Protein AF-A0A4Q4XPP8-F1 (afdb_monomer_lite)

Structure (mmCIF, N/CA/C/O backbone):
data_AF-A0A4Q4XPP8-F1
#
_entry.id   AF-A0A4Q4XPP8-F1
#
loop_
_atom_site.group_PDB
_atom_site.id
_atom_site.type_symbol
_atom_site.label_atom_id
_atom_site.label_alt_id
_atom_site.label_comp_id
_atom_site.label_asym_id
_atom_site.label_entity_id
_atom_site.label_seq_id
_atom_site.pdbx_PDB_ins_code
_atom_site.Cartn_x
_atom_site.Cartn_y
_atom_site.Cartn_z
_atom_site.occupancy
_atom_site.B_iso_or_equiv
_atom_site.auth_seq_id
_atom_site.auth_comp_id
_atom_site.auth_asym_id
_atom_site.auth_atom_id
_atom_site.pdbx_PDB_model_num
ATOM 1 N N . MET A 1 1 ? -4.746 0.901 24.777 1.00 39.06 1 MET A N 1
ATOM 2 C CA . MET A 1 1 ? -5.436 0.380 23.576 1.00 39.06 1 MET A CA 1
ATOM 3 C C . MET A 1 1 ? -6.868 0.008 23.951 1.00 39.06 1 MET A C 1
ATOM 5 O O . MET A 1 1 ? -7.041 -0.725 24.916 1.00 39.06 1 MET A O 1
ATOM 9 N N . ARG A 1 2 ? -7.884 0.530 23.245 1.00 42.78 2 ARG A N 1
ATOM 10 C CA . ARG A 1 2 ? -9.306 0.139 23.393 1.00 42.78 2 ARG A CA 1
ATOM 11 C C . ARG A 1 2 ? -9.758 -0.756 22.221 1.00 42.78 2 ARG A C 1
ATOM 13 O O . ARG A 1 2 ? -10.829 -0.549 21.678 1.00 42.78 2 ARG A O 1
ATOM 20 N N . GLN A 1 3 ? -8.934 -1.704 21.787 1.00 46.78 3 GLN A N 1
ATOM 21 C CA . GLN A 1 3 ? -9.253 -2.640 20.692 1.00 46.78 3 GLN A CA 1
ATOM 22 C C . GLN A 1 3 ? -9.367 -4.066 21.237 1.00 46.78 3 GLN A C 1
ATOM 24 O O . GLN A 1 3 ? -8.895 -4.317 22.352 1.00 46.78 3 GLN A O 1
ATOM 29 N N . VAL A 1 4 ? -10.004 -4.961 20.478 1.00 61.12 4 VAL A N 1
ATOM 30 C CA . VAL A 1 4 ? -10.015 -6.407 20.755 1.00 61.12 4 VAL A CA 1
ATOM 31 C C . VAL A 1 4 ? -9.248 -7.154 19.690 1.00 61.12 4 VAL A C 1
ATOM 33 O O . VAL A 1 4 ? -9.415 -6.911 18.497 1.00 61.12 4 VAL A O 1
ATOM 36 N N . THR A 1 5 ? -8.399 -8.067 20.145 1.00 69.75 5 THR A N 1
ATOM 37 C CA . THR A 1 5 ? -7.708 -9.007 19.275 1.00 69.75 5 THR A CA 1
ATOM 38 C C . THR A 1 5 ? -8.671 -10.130 18.919 1.00 69.75 5 THR A C 1
ATOM 40 O O . THR A 1 5 ? -9.167 -10.813 19.812 1.00 69.75 5 THR A O 1
ATOM 43 N N . CYS A 1 6 ? -8.946 -10.312 17.629 1.00 59.53 6 CYS A N 1
ATOM 44 C CA . CYS A 1 6 ? -9.810 -11.385 17.139 1.00 59.53 6 CYS A CA 1
ATOM 45 C C . CYS A 1 6 ? -8.960 -12.419 16.394 1.00 59.53 6 CYS A C 1
ATOM 47 O O . CYS A 1 6 ? -8.430 -12.125 15.320 1.00 59.53 6 CYS A O 1
ATOM 49 N N . GLN A 1 7 ? -8.853 -13.633 16.941 1.00 60.84 7 GLN A N 1
ATOM 50 C CA . GLN A 1 7 ? -8.343 -14.782 16.190 1.00 60.84 7 GLN A CA 1
ATOM 51 C C . GLN A 1 7 ? -9.466 -15.343 15.311 1.00 60.84 7 GLN A C 1
ATOM 53 O O . GLN A 1 7 ? -10.483 -15.820 15.813 1.00 60.84 7 GLN A O 1
ATOM 58 N N . LEU A 1 8 ? -9.285 -15.298 13.990 1.00 64.56 8 LEU A N 1
ATOM 59 C CA . LEU A 1 8 ? -10.309 -15.674 13.005 1.00 64.56 8 LEU A CA 1
ATOM 60 C C . LEU A 1 8 ? -10.366 -17.187 12.704 1.00 64.56 8 LEU A C 1
ATOM 62 O O . LEU A 1 8 ? -10.899 -17.588 11.673 1.00 64.56 8 LEU A O 1
ATOM 66 N N . LEU A 1 9 ? -9.846 -18.034 13.600 1.00 58.81 9 LEU A N 1
ATOM 67 C CA . LEU A 1 9 ? -9.895 -19.501 13.482 1.00 58.81 9 LEU A CA 1
ATOM 68 C C . LEU A 1 9 ? -11.327 -20.050 13.624 1.00 58.81 9 LEU A C 1
ATOM 70 O O . LEU A 1 9 ? -11.703 -20.995 12.937 1.00 58.81 9 LEU A O 1
ATOM 74 N N . ALA A 1 10 ? -12.143 -19.431 14.482 1.00 71.00 10 ALA A N 1
ATOM 75 C CA . ALA A 1 10 ? -13.558 -19.746 14.663 1.00 71.00 10 ALA A CA 1
ATOM 76 C C . ALA A 1 10 ? -14.396 -18.524 14.267 1.00 71.00 10 ALA A C 1
ATOM 78 O O . ALA A 1 10 ? -14.737 -17.689 15.097 1.00 71.00 10 ALA A O 1
ATOM 79 N N . ILE A 1 11 ? -14.690 -18.388 12.973 1.00 78.25 11 ILE A N 1
ATOM 80 C CA . ILE A 1 11 ? -15.186 -17.135 12.372 1.00 78.25 11 ILE A CA 1
ATOM 81 C C . ILE A 1 11 ? -16.516 -16.662 12.978 1.00 78.25 11 ILE A C 1
ATOM 83 O O . ILE A 1 11 ? -16.690 -15.472 13.234 1.00 78.25 11 ILE A O 1
ATOM 87 N N . THR A 1 12 ? -17.449 -17.579 13.243 1.00 76.19 12 THR A N 1
ATOM 88 C CA . THR A 1 12 ? -18.730 -17.249 13.888 1.00 76.19 12 THR A CA 1
ATOM 89 C C . THR A 1 12 ? -18.524 -16.757 15.318 1.00 76.19 12 THR A C 1
ATOM 91 O O . THR A 1 12 ? -19.108 -15.751 15.707 1.00 76.19 12 THR A O 1
ATOM 94 N N . TYR A 1 13 ? -17.625 -17.400 16.067 1.00 86.69 13 TYR A N 1
ATOM 95 C CA . TYR A 1 13 ? -17.221 -16.939 17.392 1.00 86.69 13 TYR A CA 1
ATOM 96 C C . TYR A 1 13 ? -16.529 -15.573 17.329 1.00 86.69 13 TYR A C 1
ATOM 98 O O . TYR A 1 13 ? -16.827 -14.707 18.140 1.00 86.69 13 TYR A O 1
ATOM 106 N N . ALA A 1 14 ? -15.662 -15.335 16.342 1.00 89.12 14 ALA A N 1
ATOM 107 C CA . ALA A 1 14 ? -14.979 -14.056 16.179 1.00 89.12 14 ALA A CA 1
ATOM 108 C C . ALA A 1 14 ? -15.947 -12.899 15.881 1.00 89.12 14 ALA A C 1
ATOM 110 O O . ALA A 1 14 ? -15.754 -11.798 16.390 1.00 89.12 14 ALA A O 1
ATOM 111 N N . ALA A 1 15 ? -17.002 -13.142 15.097 1.00 93.25 15 ALA A N 1
ATOM 112 C CA . ALA A 1 15 ? -18.055 -12.155 14.861 1.00 93.25 15 ALA A CA 1
ATOM 113 C C . ALA A 1 15 ? -18.836 -11.838 16.151 1.00 93.25 15 ALA A C 1
ATOM 115 O O . ALA A 1 15 ? -19.024 -10.667 16.479 1.00 93.25 15 ALA A O 1
ATOM 116 N N . SER A 1 16 ? -19.230 -12.862 16.916 1.00 93.44 16 SER A N 1
ATOM 117 C CA . SER A 1 16 ? -19.910 -12.675 18.207 1.00 93.44 16 SER A CA 1
ATOM 118 C C . SER A 1 16 ? -19.019 -12.001 19.255 1.00 93.44 16 SER A C 1
ATOM 120 O O . SER A 1 16 ? -19.485 -11.137 19.992 1.00 93.44 16 SER A O 1
ATOM 122 N N . GLU A 1 17 ? -17.732 -12.344 19.312 1.00 94.25 17 GLU A N 1
ATOM 123 C CA . GLU A 1 17 ? -16.789 -11.720 20.242 1.00 94.25 17 GLU A CA 1
ATOM 124 C C . GLU A 1 17 ? -16.510 -10.265 19.866 1.00 94.25 17 GLU A C 1
ATOM 126 O O . GLU A 1 17 ? -16.390 -9.427 20.756 1.00 94.25 17 GLU A O 1
ATOM 131 N N . LEU A 1 18 ? -16.469 -9.929 18.571 1.00 93.62 18 LEU A N 1
ATOM 132 C CA . LEU A 1 18 ? -16.394 -8.538 18.130 1.00 93.62 18 LEU A CA 1
ATOM 133 C C . LEU 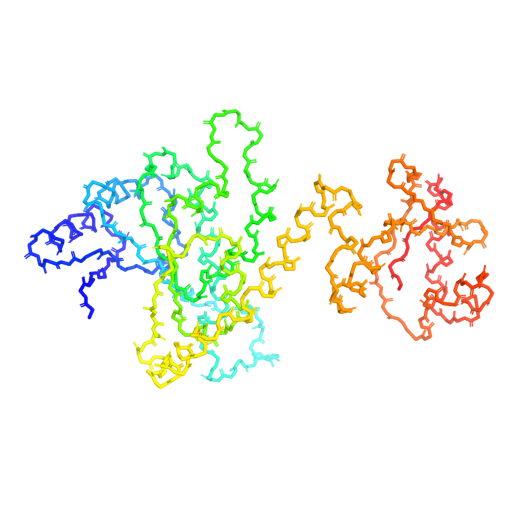A 1 18 ? -17.613 -7.739 18.603 1.00 93.62 18 LEU A C 1
ATOM 135 O O . LEU A 1 18 ? -17.452 -6.636 19.116 1.00 93.62 18 LEU A O 1
ATOM 139 N N . GLU A 1 19 ? -18.814 -8.294 18.458 1.00 95.44 19 GLU A N 1
ATOM 140 C CA . GLU A 1 19 ? -20.051 -7.661 18.919 1.00 95.44 19 GLU A CA 1
ATOM 141 C C . GLU A 1 19 ? -20.050 -7.451 20.434 1.00 95.44 19 GLU A C 1
ATOM 143 O O . GLU A 1 19 ? -20.261 -6.333 20.905 1.00 95.44 19 GLU A O 1
ATOM 148 N N . ARG A 1 20 ? -19.715 -8.487 21.206 1.00 94.94 20 ARG A N 1
ATOM 149 C CA . ARG A 1 20 ? -19.590 -8.397 22.666 1.00 94.94 20 ARG A CA 1
ATOM 150 C C . ARG A 1 20 ? -18.544 -7.356 23.075 1.00 94.94 20 ARG A C 1
ATOM 152 O O . ARG A 1 20 ? -18.761 -6.528 23.959 1.00 94.94 20 ARG A O 1
ATOM 159 N N . ALA A 1 21 ? -17.398 -7.357 22.402 1.00 93.19 21 ALA A N 1
ATOM 160 C CA . ALA A 1 21 ? -16.315 -6.419 22.643 1.00 93.19 21 ALA A CA 1
ATOM 161 C C . ALA A 1 21 ? -16.729 -4.959 22.424 1.00 93.19 21 ALA A C 1
ATOM 163 O O . ALA A 1 21 ? -16.373 -4.089 23.225 1.00 93.19 21 ALA A O 1
ATOM 164 N N . THR A 1 22 ? -17.434 -4.667 21.335 1.00 92.62 22 THR A N 1
ATOM 165 C CA . THR A 1 22 ? -17.804 -3.294 20.983 1.00 92.62 22 THR A CA 1
ATOM 166 C C . THR A 1 22 ? -18.983 -2.799 21.808 1.00 92.62 22 THR A C 1
ATOM 168 O O . THR A 1 22 ? -18.935 -1.676 22.311 1.00 92.62 22 THR A O 1
ATOM 171 N N . THR A 1 23 ? -19.998 -3.640 22.007 1.00 93.25 23 THR A N 1
ATOM 172 C CA . THR A 1 23 ? -21.255 -3.256 22.664 1.00 93.25 23 THR A CA 1
ATOM 173 C C . THR A 1 23 ? -21.170 -3.302 24.189 1.00 93.25 23 THR A C 1
ATOM 175 O O . THR A 1 23 ? -21.629 -2.372 24.849 1.00 93.25 23 THR A O 1
ATOM 178 N N . GLU A 1 24 ? -20.529 -4.323 24.764 1.00 95.31 24 GLU A N 1
ATOM 179 C CA . GLU A 1 24 ? -20.469 -4.507 26.221 1.00 95.31 24 GLU A CA 1
ATOM 180 C C . GLU A 1 24 ? -19.173 -3.961 26.826 1.00 95.31 24 GLU A C 1
ATOM 182 O O . GLU A 1 24 ? -19.178 -3.395 27.919 1.00 95.31 24 GLU A O 1
ATOM 187 N N . LEU A 1 25 ? -18.040 -4.121 26.131 1.00 92.44 25 LEU A N 1
ATOM 188 C CA . LEU A 1 25 ? -16.719 -3.750 26.661 1.00 92.44 25 LEU A CA 1
ATOM 189 C C . LEU A 1 25 ? -16.203 -2.390 26.165 1.00 92.44 25 LEU A C 1
ATOM 191 O O . LEU A 1 25 ? -15.089 -1.991 26.525 1.00 92.44 25 LEU A O 1
ATOM 195 N N . GLY A 1 26 ? -16.976 -1.680 25.336 1.00 88.50 26 GLY A N 1
ATOM 196 C CA . GLY A 1 26 ? -16.642 -0.340 24.840 1.00 88.50 26 GLY A CA 1
ATOM 197 C C . GLY A 1 26 ? -15.384 -0.294 23.965 1.00 88.50 26 GLY A C 1
ATOM 198 O O . GLY A 1 26 ? -14.621 0.681 23.993 1.00 88.50 26 GLY A O 1
ATOM 199 N N . ARG A 1 27 ? -15.113 -1.380 23.238 1.00 89.56 27 ARG A N 1
ATOM 200 C CA . ARG A 1 27 ? -13.963 -1.512 22.336 1.00 89.56 27 ARG A CA 1
ATOM 201 C C . ARG A 1 27 ? -14.302 -0.876 20.991 1.00 89.56 27 ARG A C 1
ATOM 203 O O . ARG A 1 27 ? -15.451 -0.859 20.579 1.00 89.56 27 ARG A O 1
ATOM 210 N N . VAL A 1 28 ? -13.301 -0.332 20.305 1.00 88.62 28 VAL A N 1
ATOM 211 C CA . VAL A 1 28 ? -13.513 0.541 19.133 1.00 88.62 28 VAL A CA 1
ATOM 212 C C . VAL A 1 28 ? -13.231 -0.142 17.793 1.00 88.62 28 VAL A C 1
ATOM 214 O O . VAL A 1 28 ? -13.094 0.537 16.782 1.00 88.62 28 VAL A O 1
ATOM 217 N N . GLY A 1 29 ? -13.077 -1.466 17.789 1.00 91.00 29 GLY A N 1
ATOM 218 C CA . GLY A 1 29 ? -12.784 -2.262 16.599 1.00 91.00 29 GLY A CA 1
ATOM 219 C C . GLY A 1 29 ? -11.906 -3.474 16.886 1.00 91.00 29 GLY A C 1
ATOM 220 O O . GLY A 1 29 ? -11.584 -3.768 18.046 1.00 91.00 29 GLY A O 1
ATOM 221 N N . ALA A 1 30 ? -11.518 -4.151 15.809 1.00 92.19 30 ALA A N 1
ATOM 222 C CA . ALA A 1 30 ? -10.714 -5.365 15.847 1.00 92.19 30 ALA A CA 1
ATOM 223 C C . ALA A 1 30 ? -9.261 -5.097 15.437 1.00 92.19 30 ALA A C 1
ATOM 225 O O . ALA A 1 30 ? -8.996 -4.258 14.575 1.00 92.19 30 ALA A O 1
ATOM 226 N N . LEU A 1 31 ? -8.332 -5.854 16.012 1.00 91.56 31 LEU A N 1
ATOM 227 C CA . LEU A 1 31 ? -6.986 -6.056 15.483 1.00 91.56 31 LEU A CA 1
ATOM 228 C C . LEU A 1 31 ? -6.809 -7.548 15.208 1.00 91.56 31 LEU A C 1
ATOM 230 O O . LEU A 1 31 ? -7.178 -8.381 16.039 1.00 91.56 31 LEU A O 1
ATOM 234 N N . THR A 1 32 ? -6.289 -7.886 14.037 1.00 90.94 32 THR A N 1
ATOM 235 C CA . THR A 1 32 ? -6.087 -9.272 13.618 1.00 90.94 32 THR A CA 1
ATOM 236 C C . THR A 1 32 ? -4.755 -9.426 12.899 1.00 90.94 32 THR A C 1
ATOM 238 O O . THR A 1 32 ? -4.242 -8.474 12.304 1.00 90.94 32 THR A O 1
ATOM 241 N N . ASP A 1 33 ? -4.207 -10.629 12.982 1.00 89.56 33 ASP A N 1
ATOM 242 C CA . ASP A 1 33 ? -3.046 -11.061 12.216 1.00 89.56 33 ASP A CA 1
ATOM 243 C C . ASP A 1 33 ? -3.342 -11.061 10.714 1.00 89.56 33 ASP A C 1
ATOM 245 O O . ASP A 1 33 ? -4.499 -11.135 10.305 1.00 89.56 33 ASP A O 1
ATOM 249 N N . ASN A 1 34 ? -2.316 -10.974 9.869 1.00 89.38 34 ASN A N 1
ATOM 250 C CA . ASN A 1 34 ? -2.508 -10.860 8.423 1.00 89.38 34 ASN A CA 1
ATOM 251 C C . ASN A 1 34 ? -3.127 -12.117 7.798 1.00 89.38 34 ASN A C 1
ATOM 253 O O . ASN A 1 34 ? -3.886 -12.032 6.839 1.00 89.38 34 ASN A O 1
ATOM 257 N N . HIS A 1 35 ? -2.794 -13.280 8.332 1.00 87.94 35 HIS A N 1
ATOM 258 C CA . HIS A 1 35 ? -3.306 -14.571 7.903 1.00 87.94 35 HIS A CA 1
ATOM 259 C C . HIS A 1 35 ? -3.277 -15.527 9.097 1.00 87.94 35 HIS A C 1
ATOM 261 O O . HIS A 1 35 ? -2.620 -15.263 10.104 1.00 87.94 35 HIS A O 1
ATOM 267 N N . LEU A 1 36 ? -3.968 -16.656 8.968 1.00 85.81 36 LEU A N 1
ATOM 268 C CA . LEU A 1 36 ? -3.839 -17.768 9.911 1.00 85.81 36 LEU A CA 1
ATOM 269 C C . LEU A 1 36 ? -2.453 -18.427 9.790 1.00 85.81 36 LEU A C 1
ATOM 271 O O . LEU A 1 36 ? -1.781 -18.260 8.773 1.00 85.81 36 LEU A O 1
ATOM 275 N N . ASP A 1 37 ? -2.048 -19.233 10.773 1.00 80.75 37 ASP A N 1
ATOM 276 C CA . ASP A 1 37 ? -0.733 -19.908 10.786 1.00 80.75 37 ASP A CA 1
ATOM 277 C C . ASP A 1 37 ? -0.492 -20.778 9.538 1.00 80.75 37 ASP A C 1
ATOM 279 O O . ASP A 1 37 ? 0.621 -20.879 9.031 1.00 80.75 37 ASP A O 1
ATOM 283 N N . ASN A 1 38 ? -1.566 -21.327 8.964 1.00 80.44 38 ASN A N 1
ATOM 284 C CA . ASN A 1 38 ? -1.529 -22.099 7.720 1.00 80.44 38 ASN A CA 1
ATOM 285 C C . ASN A 1 38 ? -1.448 -21.239 6.434 1.00 80.44 38 ASN A C 1
ATOM 287 O O . ASN A 1 38 ? -1.628 -21.768 5.338 1.00 80.44 38 ASN A O 1
ATOM 291 N N . GLY A 1 39 ? -1.253 -19.922 6.554 1.00 80.56 39 GLY A N 1
ATOM 292 C CA . GLY A 1 39 ? -1.173 -18.970 5.440 1.00 80.56 39 GLY A CA 1
ATOM 293 C C . GLY A 1 39 ? -2.521 -18.568 4.830 1.00 80.56 39 GLY A C 1
ATOM 294 O O . GLY A 1 39 ? -2.555 -17.897 3.799 1.00 80.56 39 GLY A O 1
ATOM 295 N N . THR A 1 40 ? -3.647 -18.967 5.430 1.00 87.00 40 THR A N 1
ATOM 296 C CA . THR A 1 40 ? -4.979 -18.622 4.910 1.00 87.00 40 THR A CA 1
ATOM 297 C C . THR A 1 40 ? -5.319 -17.159 5.194 1.00 87.00 40 THR A C 1
ATOM 299 O O . THR A 1 40 ? -5.383 -16.736 6.349 1.00 87.00 40 THR A O 1
ATOM 302 N N . PHE A 1 41 ? -5.591 -16.411 4.124 1.00 92.00 41 PHE A N 1
ATOM 303 C CA . PHE A 1 41 ? -6.094 -15.037 4.149 1.00 92.00 41 PHE A CA 1
ATOM 304 C C . PHE A 1 41 ? -7.624 -14.986 4.306 1.00 92.00 41 PHE A C 1
ATOM 306 O O . PHE A 1 41 ? -8.332 -15.976 4.117 1.00 92.00 41 PHE A O 1
ATOM 313 N N . TYR A 1 42 ? -8.160 -13.804 4.610 1.00 94.50 42 TYR A N 1
ATOM 314 C CA . TYR A 1 42 ? -9.569 -13.616 4.977 1.00 94.50 42 TYR A CA 1
ATOM 315 C C . TYR A 1 42 ? -10.474 -13.238 3.790 1.00 94.50 42 TYR A C 1
ATOM 317 O O . TYR A 1 42 ? -11.525 -12.614 3.963 1.00 94.50 42 TYR A O 1
ATOM 325 N N . ASP A 1 43 ? -10.080 -13.604 2.567 1.00 95.19 43 ASP A N 1
ATOM 326 C CA . ASP A 1 43 ? -10.824 -13.336 1.327 1.00 95.19 43 ASP A CA 1
ATOM 327 C C . ASP A 1 43 ? -11.878 -14.402 0.981 1.00 95.19 43 ASP A C 1
ATOM 329 O O . ASP A 1 43 ? -12.808 -14.128 0.214 1.00 95.19 43 ASP A O 1
ATOM 333 N N . GLY A 1 44 ? -11.799 -15.589 1.590 1.00 93.31 44 GLY A N 1
ATOM 334 C CA . GLY A 1 44 ? -12.740 -16.692 1.366 1.00 93.31 44 GLY A CA 1
ATOM 335 C C . GLY A 1 44 ? -14.178 -16.401 1.825 1.00 93.31 44 GLY A C 1
ATOM 336 O O . GLY A 1 44 ? -14.412 -15.611 2.742 1.00 93.31 44 GLY A O 1
ATOM 337 N N . SER A 1 45 ? -15.161 -17.072 1.215 1.00 93.69 45 SER A N 1
ATOM 338 C CA . SER A 1 45 ? -16.596 -16.866 1.495 1.00 93.69 45 SER A CA 1
ATOM 339 C C . SER A 1 45 ? -16.980 -17.108 2.961 1.00 93.69 45 SER A C 1
ATOM 341 O O . SER A 1 45 ? -17.859 -16.429 3.485 1.00 93.69 45 SER A O 1
ATOM 343 N N . ALA A 1 46 ? -16.279 -18.005 3.662 1.00 91.81 46 ALA A N 1
ATOM 344 C CA . ALA A 1 46 ? -16.496 -18.254 5.088 1.00 91.81 46 ALA A CA 1
ATOM 345 C C . ALA A 1 46 ? -16.308 -16.989 5.951 1.00 91.81 46 ALA A C 1
ATOM 347 O O . ALA A 1 46 ? -17.019 -16.805 6.936 1.00 91.81 46 ALA A O 1
ATOM 348 N N . TYR A 1 47 ? -15.412 -16.077 5.553 1.00 94.88 47 TYR A N 1
ATOM 349 C CA . TYR A 1 47 ? -15.121 -14.840 6.285 1.00 94.88 47 TYR A CA 1
ATOM 350 C C . TYR A 1 47 ? -16.164 -13.736 6.066 1.00 94.88 47 TYR A C 1
ATOM 352 O O . TYR A 1 47 ? -16.139 -12.728 6.772 1.00 94.88 47 TYR A O 1
ATOM 360 N N . ARG A 1 48 ? -17.120 -13.912 5.138 1.00 95.69 48 ARG A N 1
ATOM 361 C CA . ARG A 1 48 ? -18.187 -12.923 4.889 1.00 95.69 48 ARG A CA 1
ATOM 362 C C . ARG A 1 48 ? -19.019 -12.647 6.139 1.00 95.69 48 ARG A C 1
ATOM 364 O O . ARG A 1 48 ? -19.418 -11.510 6.341 1.00 95.69 48 ARG A O 1
ATOM 371 N N . VAL A 1 49 ? -19.209 -13.643 7.010 1.00 95.62 49 VAL A N 1
ATOM 372 C CA . VAL A 1 49 ? -19.907 -13.475 8.299 1.00 95.62 49 VAL A CA 1
ATOM 373 C C . VAL A 1 49 ? -19.207 -12.437 9.182 1.00 95.62 49 VAL A C 1
ATOM 375 O O . VAL A 1 49 ? -19.863 -11.579 9.767 1.00 95.62 49 VAL A O 1
ATOM 378 N N . PHE A 1 50 ? -17.875 -12.478 9.244 1.00 95.88 50 PHE A N 1
ATOM 379 C CA . PHE A 1 50 ? -17.096 -11.516 10.017 1.00 95.88 50 PHE A CA 1
ATOM 380 C C . PHE A 1 50 ? -17.138 -10.121 9.384 1.00 95.88 50 PHE A C 1
ATOM 382 O O . PHE A 1 50 ? -17.412 -9.147 10.080 1.00 95.88 50 PHE A O 1
ATOM 389 N N . TRP A 1 51 ? -16.949 -10.019 8.064 1.00 97.19 51 TRP A N 1
ATOM 390 C CA . TRP A 1 51 ? -16.993 -8.736 7.350 1.00 97.19 51 TRP A CA 1
ATOM 391 C C . TRP A 1 51 ? -18.373 -8.065 7.374 1.00 97.19 51 TRP A C 1
ATOM 393 O O . TRP A 1 51 ? -18.466 -6.843 7.491 1.00 97.19 51 TRP A O 1
ATOM 403 N N . ALA A 1 52 ? -19.447 -8.853 7.325 1.00 97.50 52 ALA A N 1
ATOM 404 C CA . ALA A 1 52 ? -20.803 -8.354 7.507 1.00 97.50 52 ALA A CA 1
ATOM 405 C C . ALA A 1 52 ? -20.973 -7.742 8.901 1.00 97.50 52 ALA A C 1
ATOM 407 O O . ALA A 1 52 ? -21.452 -6.615 9.021 1.00 97.50 52 ALA A O 1
ATOM 408 N N . LYS A 1 53 ? -20.516 -8.447 9.946 1.00 97.06 53 LYS A N 1
ATOM 409 C CA . LYS A 1 53 ? -20.634 -7.989 11.335 1.00 97.06 53 LYS A CA 1
ATOM 410 C C . LYS A 1 53 ? -19.778 -6.750 11.621 1.00 97.06 53 LYS A C 1
ATOM 412 O O . LYS A 1 53 ? -20.232 -5.848 12.317 1.00 97.06 53 LYS A O 1
ATOM 417 N N . THR A 1 54 ? -18.565 -6.652 11.073 1.00 96.44 54 THR A N 1
ATOM 418 C CA . THR A 1 54 ? -17.724 -5.452 11.252 1.00 96.44 54 THR A CA 1
ATOM 419 C C . THR A 1 54 ? -18.360 -4.218 10.611 1.00 96.44 54 THR A C 1
ATOM 421 O O . THR A 1 54 ? -18.325 -3.141 11.206 1.00 96.44 54 THR A O 1
ATOM 424 N N . GLN A 1 55 ? -18.975 -4.376 9.431 1.00 97.56 55 GLN A N 1
ATOM 425 C CA . GLN A 1 55 ? -19.717 -3.305 8.769 1.00 97.56 55 GLN A CA 1
ATOM 426 C C . GLN A 1 55 ? -21.004 -2.945 9.524 1.00 97.56 55 GLN A C 1
ATOM 428 O O . GLN A 1 55 ? -21.287 -1.763 9.684 1.00 97.56 55 GLN A O 1
ATOM 433 N N . GLU A 1 56 ? -21.765 -3.935 10.001 1.00 97.69 56 GLU A N 1
ATOM 434 C CA . GLU A 1 56 ? -22.976 -3.738 10.814 1.00 97.69 56 GLU A CA 1
ATOM 435 C C . GLU A 1 56 ? -22.689 -2.900 12.067 1.00 97.69 56 GLU A C 1
ATOM 437 O O . GLU A 1 56 ? -23.424 -1.965 12.374 1.00 97.69 56 GLU A O 1
ATOM 442 N N . LEU A 1 57 ? -21.583 -3.200 12.754 1.00 95.62 57 LEU A N 1
ATOM 443 C CA . LEU A 1 57 ? -21.132 -2.477 13.946 1.00 95.62 57 LEU A CA 1
ATOM 444 C C . LEU A 1 57 ? -20.433 -1.143 13.620 1.00 95.62 57 LEU A C 1
ATOM 446 O O . LEU A 1 57 ? -20.090 -0.396 14.534 1.00 95.62 57 LEU A O 1
ATOM 450 N N . ASP A 1 58 ? -20.193 -0.852 12.338 1.00 96.50 58 ASP A N 1
ATOM 451 C CA . ASP A 1 58 ? -19.475 0.324 11.832 1.00 96.50 58 ASP A CA 1
ATOM 452 C C . ASP A 1 58 ? -18.056 0.513 12.420 1.00 96.50 58 ASP A C 1
ATOM 454 O O . ASP A 1 58 ? -17.537 1.631 12.550 1.00 96.50 58 ASP A O 1
ATOM 458 N N . VAL A 1 59 ? -17.380 -0.593 12.750 1.00 94.38 59 VAL A N 1
ATOM 459 C CA . VAL A 1 59 ? -16.052 -0.582 13.384 1.00 94.38 59 VAL A CA 1
ATOM 460 C C . VAL A 1 59 ? -14.924 -0.987 12.426 1.00 94.38 59 VAL A C 1
ATOM 462 O O . VAL A 1 59 ? -15.115 -1.836 11.553 1.00 94.38 59 VAL A O 1
ATOM 465 N N . PRO A 1 60 ? -13.715 -0.412 12.576 1.00 96.31 60 PRO A N 1
ATOM 466 C CA . PRO A 1 60 ? -12.561 -0.787 11.772 1.00 96.31 60 PRO A CA 1
ATOM 467 C C . PRO A 1 60 ? -11.948 -2.132 12.172 1.00 96.31 60 PRO A C 1
ATOM 469 O O . PRO A 1 60 ? -11.935 -2.511 13.347 1.00 96.31 60 PRO A O 1
ATOM 472 N N . VAL A 1 61 ? -11.334 -2.789 11.187 1.00 96.06 61 VAL A N 1
ATOM 473 C CA . VAL A 1 61 ? -10.443 -3.939 11.380 1.00 96.06 61 VAL A CA 1
ATOM 474 C C . VAL A 1 61 ? -9.016 -3.535 11.022 1.00 96.06 61 VAL A C 1
ATOM 476 O O . VAL A 1 61 ? -8.734 -3.169 9.882 1.00 96.06 61 VAL A O 1
ATOM 479 N N . TYR A 1 62 ? -8.112 -3.592 11.995 1.00 95.12 62 TYR A N 1
ATOM 480 C CA . TYR A 1 62 ? -6.681 -3.399 11.795 1.00 95.12 62 TYR A CA 1
ATOM 481 C C . TYR A 1 62 ? -6.042 -4.733 11.411 1.00 95.12 62 TYR A C 1
ATOM 483 O O . TYR A 1 62 ? -6.012 -5.648 12.232 1.00 95.12 62 TYR A O 1
ATOM 491 N N . ILE A 1 63 ? -5.516 -4.831 10.190 1.00 93.94 63 ILE A N 1
ATOM 492 C CA . ILE A 1 63 ? -4.776 -6.012 9.727 1.00 93.94 63 ILE A CA 1
ATOM 493 C C . ILE A 1 63 ? -3.290 -5.756 9.979 1.00 93.94 63 ILE A C 1
ATOM 495 O O . ILE A 1 63 ? -2.700 -4.847 9.394 1.00 93.94 63 ILE A O 1
ATOM 499 N N . HIS A 1 64 ? -2.708 -6.512 10.906 1.00 90.44 64 HIS A N 1
ATOM 500 C CA . HIS A 1 64 ? -1.317 -6.378 11.321 1.00 90.44 64 HIS A CA 1
ATOM 501 C C . HIS A 1 64 ? -0.438 -7.425 10.614 1.00 90.44 64 HIS A C 1
ATOM 503 O O . HIS A 1 64 ? -0.875 -8.564 10.480 1.00 90.44 64 HIS A O 1
ATOM 509 N N . PRO A 1 65 ? 0.795 -7.097 10.178 1.00 87.44 65 PRO A N 1
ATOM 510 C CA . PRO A 1 65 ? 1.707 -8.082 9.598 1.00 87.44 65 PRO A CA 1
ATOM 511 C C . PRO A 1 65 ? 2.011 -9.239 10.560 1.00 87.44 65 PRO A C 1
ATOM 513 O O . PRO A 1 65 ? 2.311 -9.010 11.734 1.00 87.44 65 PRO A O 1
ATOM 516 N N . THR A 1 66 ? 2.016 -10.468 10.046 1.00 79.94 66 THR A N 1
ATOM 517 C CA . THR A 1 66 ? 2.218 -11.690 10.844 1.00 79.94 66 THR A CA 1
ATOM 518 C C . THR A 1 66 ? 3.156 -12.616 10.103 1.00 79.94 66 THR A C 1
ATOM 520 O O . THR A 1 66 ? 2.969 -12.842 8.913 1.00 79.94 66 THR A O 1
ATOM 523 N N . ALA A 1 67 ? 4.208 -13.088 10.775 1.00 70.19 67 ALA A N 1
ATOM 524 C CA . ALA A 1 67 ? 5.194 -13.944 10.132 1.00 70.19 67 ALA A CA 1
ATOM 525 C C . ALA A 1 67 ? 4.584 -15.318 9.824 1.00 70.19 67 ALA A C 1
ATOM 527 O O . ALA A 1 67 ? 3.943 -15.883 10.711 1.00 70.19 67 ALA A O 1
ATOM 528 N N . PRO A 1 68 ? 4.794 -15.874 8.620 1.00 62.19 68 PRO A N 1
ATOM 529 C CA . PRO A 1 68 ? 4.417 -17.250 8.343 1.00 62.19 68 PRO A CA 1
ATOM 530 C C . PRO A 1 68 ? 5.221 -18.201 9.232 1.00 62.19 68 PRO A C 1
ATOM 532 O O . PRO A 1 68 ? 6.427 -18.025 9.433 1.00 62.19 68 PRO A O 1
ATOM 535 N N . GLU A 1 69 ? 4.554 -19.219 9.770 1.00 61.72 69 GLU A N 1
ATOM 536 C CA . GLU A 1 69 ? 5.216 -20.238 10.574 1.00 61.72 69 GLU A CA 1
ATOM 537 C C . GLU A 1 69 ? 6.164 -21.065 9.685 1.00 61.72 69 GLU A C 1
ATOM 539 O O . GLU A 1 69 ? 5.801 -21.529 8.606 1.00 61.72 69 GLU A O 1
ATOM 544 N N . GLY A 1 70 ? 7.420 -21.217 10.113 1.00 56.44 70 GLY A N 1
ATOM 545 C CA . GLY A 1 70 ? 8.393 -22.093 9.450 1.00 56.44 70 GLY A CA 1
ATOM 546 C C . GLY A 1 70 ? 9.025 -21.578 8.149 1.00 56.44 70 GLY A C 1
ATOM 547 O O . GLY A 1 70 ? 9.888 -22.268 7.609 1.00 56.44 70 GLY A O 1
ATOM 548 N N . GLN A 1 71 ? 8.682 -20.382 7.654 1.00 52.72 71 GLN A N 1
ATOM 549 C CA . GLN A 1 71 ? 9.347 -19.784 6.486 1.00 52.72 71 GLN A CA 1
ATOM 550 C C . GLN A 1 71 ? 10.256 -18.617 6.885 1.00 52.72 71 GLN A C 1
ATOM 552 O O . GLN A 1 71 ? 9.855 -17.687 7.585 1.00 52.72 71 GLN A O 1
ATOM 557 N N . THR A 1 72 ? 11.506 -18.636 6.413 1.00 55.41 72 THR A N 1
ATOM 558 C CA . THR A 1 72 ? 12.337 -17.429 6.419 1.00 55.41 72 THR A CA 1
ATOM 559 C C . THR A 1 72 ? 11.825 -16.514 5.305 1.00 55.41 72 THR A C 1
ATOM 561 O O . THR A 1 72 ? 11.578 -16.975 4.196 1.00 55.41 72 THR A O 1
ATOM 564 N N . VAL A 1 73 ? 11.686 -15.210 5.574 1.00 52.34 73 VAL A N 1
ATOM 565 C CA . VAL A 1 73 ? 11.222 -14.183 4.604 1.00 52.34 73 VAL A CA 1
ATOM 566 C C . VAL A 1 73 ? 11.935 -14.257 3.250 1.00 52.34 73 VAL A C 1
ATOM 568 O O . VAL A 1 73 ? 11.405 -13.818 2.237 1.00 52.34 73 VAL A O 1
ATOM 571 N N . PHE A 1 74 ? 13.154 -14.789 3.235 1.00 55.00 74 PHE A N 1
ATOM 572 C CA . PHE A 1 74 ? 13.974 -14.853 2.042 1.00 55.00 74 PHE A CA 1
ATOM 573 C C . PHE A 1 74 ? 13.979 -16.227 1.364 1.00 55.00 74 PHE A C 1
ATOM 575 O O . PHE A 1 74 ? 14.483 -16.323 0.252 1.00 55.00 74 PHE A O 1
ATOM 582 N N . GLY A 1 75 ? 13.480 -17.291 2.008 1.00 53.16 75 GLY A N 1
ATOM 583 C CA . GLY A 1 75 ? 13.624 -18.664 1.503 1.00 53.16 75 GLY A CA 1
ATOM 584 C C . GLY A 1 75 ? 15.081 -19.062 1.216 1.00 53.16 75 GLY A C 1
ATOM 585 O O . GLY A 1 75 ? 15.321 -20.029 0.502 1.00 53.16 75 GLY A O 1
ATOM 586 N N . ILE A 1 76 ? 16.047 -18.285 1.724 1.00 55.09 76 ILE A N 1
ATOM 587 C CA . ILE A 1 76 ? 17.473 -18.472 1.478 1.00 55.09 76 ILE A CA 1
ATOM 588 C C . ILE A 1 76 ? 17.958 -19.594 2.386 1.00 55.09 76 ILE A C 1
ATOM 590 O O . ILE A 1 76 ? 17.613 -19.642 3.572 1.00 55.09 76 ILE A O 1
ATOM 594 N N . ASP A 1 77 ? 18.775 -20.465 1.807 1.00 55.31 77 ASP A N 1
ATOM 595 C CA . ASP A 1 77 ? 19.557 -21.449 2.533 1.00 55.31 77 ASP A CA 1
ATOM 596 C C . ASP A 1 77 ? 20.332 -20.768 3.672 1.00 55.31 77 ASP A C 1
ATOM 598 O O . ASP A 1 77 ? 21.152 -19.871 3.446 1.00 55.31 77 ASP A O 1
ATOM 602 N N . GLN A 1 78 ? 20.065 -21.194 4.907 1.00 57.75 78 GLN A N 1
ATOM 603 C CA . GLN A 1 78 ? 20.684 -20.622 6.100 1.00 57.75 78 GLN A CA 1
ATOM 604 C C . GLN A 1 78 ? 22.215 -20.772 6.100 1.00 57.75 78 GLN A C 1
ATOM 606 O O . GLN A 1 78 ? 22.879 -20.023 6.820 1.00 57.75 78 GLN A O 1
ATOM 611 N N . GLU A 1 79 ? 22.778 -21.660 5.268 1.00 60.50 79 GLU A N 1
ATOM 612 C CA . GLU A 1 79 ? 24.225 -21.775 5.046 1.00 60.50 79 GLU A CA 1
ATOM 613 C C . GLU A 1 79 ? 24.827 -20.547 4.343 1.00 60.50 79 GLU A C 1
ATOM 615 O O . GLU A 1 79 ? 25.968 -20.173 4.611 1.00 60.50 79 GLU A O 1
ATOM 620 N N . THR A 1 80 ? 24.061 -19.874 3.477 1.00 59.59 80 THR A N 1
ATOM 621 C CA . THR A 1 80 ? 24.539 -18.717 2.693 1.00 59.59 80 THR A CA 1
ATOM 622 C C . THR A 1 80 ? 24.183 -17.372 3.317 1.00 59.59 80 THR A C 1
ATOM 624 O O . THR A 1 80 ? 24.857 -16.370 3.064 1.00 59.59 80 THR A O 1
ATOM 627 N N . TYR A 1 81 ? 23.145 -17.328 4.155 1.00 58.94 81 TYR A N 1
ATOM 628 C CA . TYR A 1 81 ? 22.717 -16.102 4.815 1.00 58.94 81 TYR A CA 1
ATOM 629 C C . TYR A 1 81 ? 22.052 -16.386 6.161 1.00 58.94 81 TYR A C 1
ATOM 631 O O . TYR A 1 81 ? 20.929 -16.881 6.241 1.00 58.94 81 TYR A O 1
ATOM 639 N N . THR A 1 82 ? 22.720 -15.981 7.241 1.00 60.81 82 THR A N 1
ATOM 640 C CA . THR A 1 82 ? 22.085 -15.865 8.555 1.00 60.81 82 THR A CA 1
ATOM 641 C C . THR A 1 82 ? 21.551 -14.438 8.707 1.00 60.81 82 THR A C 1
ATOM 643 O O . THR A 1 82 ? 22.356 -13.507 8.832 1.00 60.81 82 THR A O 1
ATOM 646 N N . PRO A 1 83 ? 20.224 -14.211 8.698 1.00 57.66 83 PRO A N 1
ATOM 647 C CA . PRO A 1 83 ? 19.685 -12.879 8.923 1.00 57.66 83 PRO A CA 1
ATOM 648 C C . PRO A 1 83 ? 20.146 -12.348 10.290 1.00 57.66 83 PRO A C 1
ATOM 650 O O . PRO A 1 83 ? 20.221 -13.114 11.257 1.00 57.66 83 PRO A O 1
ATOM 653 N N . PRO A 1 84 ? 20.449 -11.041 10.414 1.00 56.41 84 PRO A N 1
ATOM 654 C CA . PRO A 1 84 ? 20.791 -10.452 11.701 1.00 56.41 84 PRO A CA 1
ATOM 655 C C . PRO A 1 84 ? 19.710 -10.790 12.733 1.00 56.41 84 PRO A C 1
ATOM 657 O O . PRO A 1 84 ? 18.526 -10.635 12.445 1.00 56.41 84 PRO A O 1
ATOM 660 N N . ARG A 1 85 ? 20.084 -11.162 13.968 1.00 52.47 85 ARG A N 1
ATOM 661 C CA . ARG A 1 85 ? 19.121 -11.349 15.082 1.00 52.47 85 ARG A CA 1
ATOM 662 C C . ARG A 1 85 ? 18.197 -10.136 15.295 1.00 52.47 85 ARG A C 1
ATOM 664 O O . ARG A 1 85 ? 17.135 -10.260 15.892 1.00 52.47 85 ARG A O 1
ATOM 671 N N . THR A 1 86 ? 18.617 -8.962 14.823 1.00 46.50 86 THR A N 1
ATOM 672 C CA . THR A 1 86 ? 17.905 -7.677 14.867 1.00 46.50 86 THR A CA 1
ATOM 673 C C . THR A 1 86 ? 17.065 -7.381 13.620 1.00 46.50 86 THR A C 1
ATOM 675 O O . THR A 1 86 ? 16.484 -6.295 13.529 1.00 46.50 86 THR A O 1
ATOM 678 N N . TRP A 1 87 ? 16.997 -8.305 12.658 1.00 47.56 87 TRP A N 1
ATOM 679 C CA . TRP A 1 87 ? 16.085 -8.268 11.522 1.00 47.56 87 TRP A CA 1
ATOM 680 C C . TRP A 1 87 ? 14.838 -9.078 11.868 1.00 47.56 87 TRP A C 1
ATOM 682 O O . TRP A 1 87 ? 14.772 -10.275 11.588 1.00 47.56 87 TRP A O 1
ATOM 692 N N . PRO A 1 88 ? 13.849 -8.466 12.536 1.00 53.91 88 PRO A N 1
ATOM 693 C CA . PRO A 1 88 ? 12.668 -9.208 12.888 1.00 53.91 88 PRO A CA 1
ATOM 694 C C . PRO A 1 88 ? 11.929 -9.669 11.620 1.00 53.91 88 PRO A C 1
ATOM 696 O O . PRO A 1 88 ? 11.841 -8.884 10.664 1.00 53.91 88 PRO A O 1
ATOM 699 N N . PRO A 1 89 ? 11.369 -10.894 11.617 1.00 50.69 89 PRO A N 1
ATOM 700 C CA . PRO A 1 89 ? 10.725 -11.505 10.452 1.00 50.69 89 PRO A CA 1
ATOM 701 C C . PRO A 1 89 ? 9.663 -10.619 9.791 1.00 50.69 89 PRO A C 1
ATOM 703 O O . PRO A 1 89 ? 9.442 -10.705 8.593 1.00 50.69 89 PRO A O 1
ATOM 706 N N . TRP A 1 90 ? 9.055 -9.684 10.527 1.00 53.59 90 TRP A N 1
ATOM 707 C CA . TRP A 1 90 ? 8.011 -8.821 9.986 1.00 53.59 90 TRP A CA 1
ATOM 708 C C . TRP A 1 90 ? 8.447 -7.705 9.036 1.00 53.59 90 TRP A C 1
ATOM 710 O O . TRP A 1 90 ? 7.601 -7.097 8.387 1.00 53.59 90 TRP A O 1
ATOM 720 N N . ARG A 1 91 ? 9.750 -7.442 8.876 1.00 51.03 91 ARG A N 1
ATOM 721 C CA . ARG A 1 91 ? 10.232 -6.380 7.970 1.00 51.03 91 ARG A CA 1
ATOM 722 C C . ARG A 1 91 ? 10.026 -6.664 6.470 1.00 51.03 91 ARG A C 1
ATOM 724 O O . ARG A 1 91 ? 10.097 -5.710 5.704 1.00 51.03 91 ARG A O 1
ATOM 731 N N . GLY A 1 92 ? 9.778 -7.912 6.054 1.00 55.12 92 GLY A N 1
ATOM 732 C CA . GLY A 1 92 ? 9.407 -8.264 4.667 1.00 55.12 92 GLY A CA 1
ATOM 733 C C . GLY A 1 92 ? 7.901 -8.445 4.432 1.00 55.12 92 GLY A C 1
ATOM 734 O O . GLY A 1 92 ? 7.474 -8.589 3.293 1.00 55.12 92 GLY A O 1
ATOM 735 N N . LEU A 1 93 ? 7.095 -8.397 5.496 1.00 61.75 93 LEU A N 1
ATOM 736 C CA . LEU A 1 93 ? 5.684 -8.806 5.484 1.00 61.75 93 LEU A CA 1
ATOM 737 C C . LEU A 1 93 ? 4.709 -7.695 5.082 1.00 61.75 93 LEU A C 1
ATOM 739 O O . LEU A 1 93 ? 3.514 -7.943 4.946 1.00 61.75 93 LEU A O 1
ATOM 743 N N . SER A 1 94 ? 5.195 -6.467 4.870 1.00 73.12 94 SER A N 1
ATOM 744 C CA . SER A 1 94 ? 4.363 -5.393 4.314 1.00 73.12 94 SER A CA 1
ATOM 745 C C . SER A 1 94 ? 3.809 -5.777 2.936 1.00 73.12 94 SER A C 1
ATOM 747 O O . SER A 1 94 ? 2.655 -5.484 2.638 1.00 73.12 94 SER A O 1
ATOM 749 N N . CYS A 1 95 ? 4.583 -6.514 2.129 1.00 77.38 95 CYS A N 1
ATOM 750 C CA . CYS A 1 95 ? 4.110 -7.065 0.859 1.00 77.38 95 CYS A CA 1
ATOM 751 C C . CYS A 1 95 ? 2.904 -8.000 1.038 1.00 77.38 95 CYS A C 1
ATOM 753 O O . CYS A 1 95 ? 1.990 -7.958 0.218 1.00 77.38 95 CYS A O 1
ATOM 755 N N . ASP A 1 96 ? 2.863 -8.789 2.115 1.00 83.88 96 ASP A N 1
ATOM 756 C CA . ASP A 1 96 ? 1.793 -9.762 2.353 1.00 83.88 96 ASP A CA 1
ATOM 757 C C . ASP A 1 96 ? 0.497 -9.094 2.802 1.00 83.88 96 ASP A C 1
ATOM 759 O O . ASP A 1 96 ? -0.584 -9.545 2.426 1.00 83.88 96 ASP A O 1
ATOM 763 N N . VAL A 1 97 ? 0.568 -8.009 3.581 1.00 89.31 97 VAL A N 1
ATOM 764 C CA . VAL A 1 97 ? -0.635 -7.217 3.899 1.00 89.31 97 VAL A CA 1
ATOM 765 C C . VAL A 1 97 ? -1.142 -6.512 2.641 1.00 89.31 97 VAL A C 1
ATOM 767 O O . VAL A 1 97 ? -2.348 -6.475 2.384 1.00 89.31 97 VAL A O 1
ATOM 770 N N . GLY A 1 98 ? -0.229 -6.016 1.799 1.00 89.88 98 GLY A N 1
ATOM 771 C CA . GLY A 1 98 ? -0.590 -5.490 0.487 1.00 89.88 98 GLY A CA 1
ATOM 772 C C . GLY A 1 98 ? -1.257 -6.539 -0.405 1.00 89.88 98 GLY A C 1
ATOM 773 O O . GLY A 1 98 ? -2.300 -6.264 -0.995 1.00 89.88 98 GLY A O 1
ATOM 774 N N . LEU A 1 99 ? -0.728 -7.763 -0.443 1.00 88.94 99 LEU A N 1
ATOM 775 C CA . LEU A 1 99 ? -1.350 -8.891 -1.133 1.00 88.94 99 LEU A CA 1
ATOM 776 C C . LEU A 1 99 ? -2.737 -9.191 -0.560 1.00 88.94 99 LEU A C 1
ATOM 778 O O . LEU A 1 99 ? -3.681 -9.352 -1.329 1.00 88.94 99 LEU A O 1
ATOM 782 N N . HIS A 1 100 ? -2.894 -9.210 0.764 1.00 93.25 100 HIS A N 1
ATOM 783 C CA . HIS A 1 100 ? -4.185 -9.433 1.410 1.00 93.25 100 HIS A CA 1
ATOM 784 C C . HIS A 1 100 ? -5.232 -8.410 0.954 1.00 93.25 100 HIS A C 1
ATOM 786 O O . HIS A 1 100 ? -6.342 -8.794 0.586 1.00 93.25 100 HIS A O 1
ATOM 792 N N . PHE A 1 101 ? -4.875 -7.125 0.870 1.00 95.19 101 PHE A N 1
ATOM 793 C CA . PHE A 1 101 ? -5.759 -6.102 0.304 1.00 95.19 101 PHE A CA 1
ATOM 794 C C . PHE A 1 101 ? -6.196 -6.440 -1.128 1.00 95.19 101 PHE A C 1
ATOM 796 O O . PHE A 1 101 ? -7.390 -6.402 -1.436 1.00 95.19 101 PHE A O 1
ATOM 803 N N . LEU A 1 102 ? -5.247 -6.817 -1.992 1.00 93.06 102 LEU A N 1
ATOM 804 C CA . LEU A 1 102 ? -5.543 -7.199 -3.375 1.00 93.06 102 LEU A CA 1
ATOM 805 C C . LEU A 1 102 ? -6.419 -8.455 -3.453 1.00 93.06 102 LEU A C 1
ATOM 807 O O . LEU A 1 102 ? -7.266 -8.541 -4.339 1.00 93.06 102 LEU A O 1
ATOM 811 N N . ARG A 1 103 ? -6.262 -9.406 -2.525 1.00 94.06 103 ARG A N 1
ATOM 812 C CA . ARG A 1 103 ? -7.108 -10.604 -2.421 1.00 94.06 103 ARG A CA 1
ATOM 813 C C . ARG A 1 103 ? -8.532 -10.259 -1.993 1.00 94.06 103 ARG A C 1
ATOM 815 O O . ARG A 1 103 ? -9.471 -10.709 -2.643 1.00 94.06 103 ARG A O 1
ATOM 822 N N . LEU A 1 104 ? -8.703 -9.421 -0.966 1.00 95.75 104 LEU A N 1
ATOM 823 C CA . LEU A 1 104 ? -10.019 -8.933 -0.526 1.00 95.75 104 LEU A CA 1
ATOM 824 C C . LEU A 1 104 ? -10.736 -8.187 -1.655 1.00 95.75 104 LEU A C 1
ATOM 826 O O . LEU A 1 104 ? -11.926 -8.412 -1.886 1.00 95.75 104 LEU A O 1
ATOM 830 N N . TYR A 1 105 ? -9.998 -7.350 -2.395 1.00 94.31 105 TYR A N 1
ATOM 831 C CA . TYR A 1 105 ? -10.491 -6.750 -3.627 1.00 94.31 105 TYR A CA 1
ATOM 832 C C . TYR A 1 105 ? -10.870 -7.848 -4.624 1.00 94.31 105 TYR A C 1
ATOM 834 O O . TYR A 1 105 ? -12.048 -8.029 -4.894 1.00 94.31 105 TYR A O 1
ATOM 842 N N . GLY A 1 106 ? -9.940 -8.663 -5.114 1.00 91.69 106 GLY A N 1
ATOM 843 C CA . GLY A 1 106 ? -10.217 -9.705 -6.111 1.00 91.69 106 GLY A CA 1
ATOM 844 C C . GLY A 1 106 ? -11.433 -10.587 -5.788 1.00 91.69 106 GLY A C 1
ATOM 845 O O . GLY A 1 106 ? -12.249 -10.838 -6.675 1.00 91.69 106 GLY A O 1
ATOM 846 N N . ALA A 1 107 ? -11.611 -10.959 -4.518 1.00 93.56 107 ALA A N 1
ATOM 847 C CA . ALA A 1 107 ? -12.699 -11.804 -4.029 1.00 93.56 107 ALA A CA 1
ATOM 848 C C . ALA A 1 107 ? -14.073 -11.115 -3.897 1.00 93.56 107 ALA A C 1
ATOM 850 O O . ALA A 1 107 ? -15.046 -11.786 -3.559 1.00 93.56 107 ALA A O 1
ATOM 851 N N . GLY A 1 108 ? -14.182 -9.810 -4.153 1.00 93.56 108 GLY A N 1
ATOM 852 C CA . GLY A 1 108 ? -15.465 -9.096 -4.150 1.00 93.56 108 GLY A CA 1
ATOM 853 C C . GLY A 1 108 ? -15.911 -8.565 -2.782 1.00 93.56 108 GLY A C 1
ATOM 854 O O . GLY A 1 108 ? -17.053 -8.131 -2.634 1.00 93.56 108 GLY A O 1
ATOM 855 N N . VAL A 1 109 ? -15.039 -8.596 -1.765 1.00 96.50 109 VAL A N 1
ATOM 856 C CA . VAL A 1 109 ? -15.414 -8.266 -0.375 1.00 96.50 109 VAL A CA 1
ATOM 857 C C . VAL A 1 109 ? -15.920 -6.827 -0.257 1.00 96.50 109 VAL A C 1
ATOM 859 O O . VAL A 1 109 ? -16.886 -6.569 0.453 1.00 96.50 109 VAL A O 1
ATOM 862 N N . PHE A 1 110 ? -15.303 -5.883 -0.968 1.00 96.31 110 PHE A N 1
ATOM 863 C CA . PHE A 1 110 ? -15.667 -4.462 -0.898 1.00 96.31 110 PHE A CA 1
ATOM 864 C C . PHE A 1 110 ? -16.881 -4.091 -1.761 1.00 96.31 110 PHE A C 1
ATOM 866 O O . PHE A 1 110 ? -17.404 -2.981 -1.647 1.00 96.31 110 PHE A O 1
ATOM 873 N N . GLU A 1 111 ? -17.320 -4.985 -2.643 1.00 93.06 111 GLU A N 1
ATOM 874 C CA . GLU A 1 111 ? -18.567 -4.868 -3.396 1.00 93.06 111 GLU A CA 1
ATOM 875 C C . GLU A 1 111 ? -19.740 -5.331 -2.538 1.00 93.06 111 GLU A C 1
ATOM 877 O O . GLU A 1 111 ? -20.769 -4.663 -2.505 1.00 93.06 111 GLU A O 1
ATOM 882 N N . GLU A 1 112 ? -19.554 -6.433 -1.807 1.00 95.69 112 GLU A N 1
ATOM 883 C CA . GLU A 1 112 ? -20.523 -6.937 -0.832 1.00 95.69 112 GLU A CA 1
ATOM 884 C C . GLU A 1 112 ? -20.628 -6.009 0.394 1.00 95.69 112 GLU A C 1
ATOM 886 O O . GLU A 1 112 ? -21.725 -5.748 0.890 1.00 95.69 112 GLU A O 1
ATOM 891 N N . PHE A 1 113 ? -19.499 -5.454 0.850 1.00 97.69 113 PHE A N 1
ATOM 892 C CA . PHE A 1 113 ? -19.408 -4.588 2.030 1.00 97.69 113 PHE A CA 1
ATOM 893 C C . PHE A 1 113 ? -18.775 -3.224 1.687 1.00 97.69 113 PHE A C 1
ATOM 895 O O . PHE A 1 113 ? -17.616 -2.952 2.025 1.00 97.69 113 PHE A O 1
ATOM 902 N N . PRO A 1 114 ? -19.517 -2.324 1.012 1.00 96.81 114 PRO A N 1
ATOM 903 C CA . PRO A 1 114 ? -18.982 -1.055 0.517 1.00 96.81 114 PRO A CA 1
ATOM 904 C C . PRO A 1 114 ? -18.586 -0.060 1.614 1.00 96.81 114 PRO A C 1
ATOM 906 O O . PRO A 1 114 ? -17.816 0.864 1.336 1.00 96.81 114 PRO A O 1
ATOM 909 N N . HIS A 1 115 ? -19.056 -0.245 2.848 1.00 97.31 115 HIS A N 1
ATOM 910 C CA . HIS A 1 115 ? -18.753 0.602 4.005 1.00 97.31 115 HIS A CA 1
ATOM 911 C C . HIS A 1 115 ? -17.722 -0.018 4.955 1.00 97.31 115 HIS A C 1
ATOM 913 O O . HIS A 1 115 ? -17.403 0.584 5.980 1.00 97.31 115 HIS A O 1
ATOM 919 N N . LEU A 1 116 ? -17.160 -1.183 4.612 1.00 97.81 116 LEU A N 1
ATOM 920 C CA . LEU A 1 116 ? -16.116 -1.827 5.401 1.00 97.81 116 LEU A CA 1
ATOM 921 C C . LEU A 1 116 ? -14.917 -0.887 5.615 1.00 97.81 116 LEU A C 1
ATOM 923 O O . LEU A 1 116 ? -14.423 -0.266 4.669 1.00 97.81 116 LEU A O 1
ATOM 927 N N . LYS A 1 117 ? -14.426 -0.817 6.856 1.00 97.94 117 LYS A N 1
ATOM 928 C CA . LYS A 1 117 ? -13.265 -0.011 7.253 1.00 97.94 117 LYS A CA 1
ATOM 929 C C . LYS A 1 117 ? -12.091 -0.929 7.583 1.00 97.94 117 LYS A C 1
ATOM 931 O O . LYS A 1 117 ? -12.137 -1.663 8.569 1.00 97.94 117 LYS A O 1
ATOM 936 N N . VAL A 1 118 ? -11.026 -0.864 6.790 1.00 97.69 118 VAL A N 1
ATOM 937 C CA . VAL A 1 118 ? -9.789 -1.624 7.027 1.00 97.69 118 VAL A CA 1
ATOM 938 C C . VAL A 1 118 ? -8.651 -0.656 7.322 1.00 97.69 118 VAL A C 1
ATOM 940 O O . VAL A 1 118 ? -8.516 0.369 6.656 1.00 97.69 118 VAL A O 1
ATOM 943 N N . VAL A 1 119 ? -7.842 -0.964 8.333 1.00 96.12 119 VAL A N 1
ATOM 944 C CA . VAL A 1 119 ? -6.707 -0.139 8.760 1.00 96.12 119 VAL A CA 1
ATOM 945 C C . VAL A 1 119 ? -5.405 -0.892 8.514 1.00 96.12 119 VAL A C 1
ATOM 947 O O . VAL A 1 119 ? -5.249 -2.024 8.969 1.00 96.12 119 VAL A O 1
ATOM 950 N N . PHE A 1 120 ? -4.462 -0.233 7.844 1.00 94.44 120 PHE A N 1
ATOM 951 C CA . PHE A 1 120 ? -3.100 -0.720 7.636 1.00 94.44 120 PHE A CA 1
ATOM 952 C C . PHE A 1 120 ? -2.089 0.088 8.447 1.00 94.44 120 PHE A C 1
ATOM 954 O O . PHE A 1 120 ? -2.165 1.317 8.530 1.00 94.44 120 PHE A O 1
ATOM 961 N N . GLY A 1 121 ? -1.123 -0.606 9.046 1.00 89.88 121 GLY A N 1
ATOM 962 C CA . GLY A 1 121 ? 0.007 0.014 9.729 1.00 89.88 121 GLY A CA 1
ATOM 963 C C . GLY A 1 121 ? 1.080 0.518 8.777 1.00 89.88 121 GLY A C 1
ATOM 964 O O . GLY A 1 121 ? 0.907 0.526 7.562 1.00 89.88 121 GLY A O 1
ATOM 965 N N . HIS A 1 122 ? 2.215 0.932 9.336 1.00 90.88 122 HIS A N 1
ATOM 966 C CA . HIS A 1 122 ? 3.486 1.006 8.611 1.00 90.88 122 HIS A CA 1
ATOM 967 C C . HIS A 1 122 ? 3.457 1.880 7.346 1.00 90.88 122 HIS A C 1
ATOM 969 O O . HIS A 1 122 ? 4.059 1.542 6.329 1.00 90.88 122 HIS A O 1
ATOM 975 N N . MET A 1 123 ? 2.758 3.023 7.396 1.00 88.44 123 MET A N 1
ATOM 976 C CA . MET A 1 123 ? 2.533 3.901 6.233 1.00 88.44 123 MET A CA 1
ATOM 977 C C . MET A 1 123 ? 1.810 3.201 5.066 1.00 88.44 123 MET A C 1
ATOM 979 O O . MET A 1 123 ? 1.974 3.583 3.909 1.00 88.44 123 MET A O 1
ATOM 983 N N . GLY A 1 124 ? 0.981 2.202 5.374 1.00 77.38 124 GLY A N 1
ATOM 984 C CA . GLY A 1 124 ? 0.106 1.513 4.432 1.00 77.38 124 GLY A CA 1
ATOM 985 C C . GLY A 1 124 ? 0.746 0.320 3.728 1.00 77.38 124 GLY A C 1
ATOM 986 O O . GLY A 1 124 ? 0.341 0.016 2.614 1.00 77.38 124 GLY A O 1
ATOM 987 N N . GLU A 1 125 ? 1.734 -0.337 4.340 1.00 88.75 125 GLU A N 1
ATOM 988 C CA . GLU A 1 125 ? 2.196 -1.679 3.935 1.00 88.75 125 GLU A CA 1
ATOM 989 C C . GLU A 1 125 ? 2.553 -1.803 2.443 1.00 88.75 125 GLU A C 1
ATOM 991 O O . GLU A 1 125 ? 2.128 -2.718 1.748 1.00 88.75 125 GLU A O 1
ATOM 996 N N . MET A 1 126 ? 3.292 -0.823 1.914 1.00 86.12 126 MET A N 1
ATOM 997 C CA . MET A 1 126 ? 3.675 -0.718 0.492 1.00 86.12 126 MET A CA 1
ATOM 998 C C . MET A 1 126 ? 2.520 -0.552 -0.511 1.00 86.12 126 MET A C 1
ATOM 1000 O O . MET A 1 126 ? 2.782 -0.206 -1.664 1.00 86.12 126 MET A O 1
ATOM 1004 N N . VAL A 1 127 ? 1.257 -0.674 -0.093 1.00 90.81 127 VAL A N 1
ATOM 1005 C CA . VAL A 1 127 ? 0.086 -0.468 -0.957 1.00 90.81 127 VAL A CA 1
ATOM 1006 C C . VAL A 1 127 ? 0.120 0.897 -1.651 1.00 90.81 127 VAL A C 1
ATOM 1008 O O . VAL A 1 127 ? 0.015 0.900 -2.876 1.00 90.81 127 VAL A O 1
ATOM 1011 N N . PRO A 1 128 ? 0.361 2.047 -0.972 1.00 90.56 128 PRO A N 1
ATOM 1012 C CA . PRO A 1 128 ? 0.429 3.341 -1.656 1.00 90.56 128 PRO A CA 1
ATOM 1013 C C . PRO A 1 128 ? 1.482 3.407 -2.769 1.00 90.56 128 PRO A C 1
ATOM 1015 O O . PRO A 1 128 ? 1.363 4.232 -3.669 1.00 90.56 128 PRO A O 1
ATOM 1018 N N . PHE A 1 129 ? 2.533 2.587 -2.689 1.00 86.62 129 PHE A N 1
ATOM 1019 C CA . PHE A 1 129 ? 3.608 2.578 -3.675 1.00 86.62 129 PHE A CA 1
ATOM 1020 C C . PHE A 1 129 ? 3.227 1.800 -4.939 1.00 86.62 129 PHE A C 1
ATOM 1022 O O . PHE A 1 129 ? 3.604 2.201 -6.034 1.00 86.62 129 PHE A O 1
ATOM 1029 N N . MET A 1 130 ? 2.458 0.717 -4.797 1.00 86.06 130 MET A N 1
ATOM 1030 C CA . MET A 1 130 ? 2.067 -0.144 -5.923 1.00 86.06 130 MET A CA 1
ATOM 1031 C C . MET A 1 130 ? 0.657 0.144 -6.452 1.00 86.06 130 MET A C 1
ATOM 1033 O O . MET A 1 130 ? 0.247 -0.442 -7.451 1.00 86.06 130 MET A O 1
ATOM 1037 N N . LEU A 1 131 ? -0.088 1.045 -5.802 1.00 88.06 131 LEU A N 1
ATOM 1038 C CA . LEU A 1 131 ? -1.519 1.241 -6.025 1.00 88.06 131 LEU A CA 1
ATOM 1039 C C . LEU A 1 131 ? -1.881 1.554 -7.480 1.00 88.06 131 LEU A C 1
ATOM 1041 O O . LEU A 1 131 ? -2.780 0.918 -8.012 1.00 88.06 131 LEU A O 1
ATOM 1045 N N . GLU A 1 132 ? -1.192 2.497 -8.131 1.00 84.75 132 GLU A N 1
ATOM 1046 C CA . GLU A 1 132 ? -1.493 2.862 -9.528 1.00 84.75 132 GLU A CA 1
ATOM 1047 C C . GLU A 1 132 ? -1.248 1.701 -10.497 1.00 84.75 132 GLU A C 1
ATOM 1049 O O . GLU A 1 132 ? -2.040 1.469 -11.409 1.00 84.75 132 GLU A O 1
ATOM 1054 N N . GLN A 1 133 ? -0.160 0.954 -10.292 1.00 83.44 133 GLN A N 1
ATOM 1055 C CA . GLN A 1 133 ? 0.164 -0.203 -11.121 1.00 83.44 133 GLN A CA 1
ATOM 1056 C C . GLN A 1 133 ? -0.865 -1.319 -10.916 1.00 83.44 133 GLN A C 1
ATOM 1058 O O . GLN A 1 133 ? -1.392 -1.859 -11.887 1.00 83.44 133 GLN A O 1
ATOM 1063 N N . ALA A 1 134 ? -1.178 -1.636 -9.657 1.00 86.62 134 ALA A N 1
ATOM 1064 C CA . ALA A 1 134 ? -2.161 -2.653 -9.311 1.00 86.62 134 ALA A CA 1
ATOM 1065 C C . ALA A 1 134 ? -3.559 -2.283 -9.827 1.00 86.62 134 ALA A C 1
ATOM 1067 O O . ALA A 1 134 ? -4.250 -3.146 -10.359 1.00 86.62 134 ALA A O 1
ATOM 1068 N N . ASP A 1 135 ? -3.954 -1.010 -9.742 1.00 88.50 135 ASP A N 1
ATOM 1069 C CA . ASP A 1 135 ? -5.215 -0.504 -10.288 1.00 88.50 135 ASP A CA 1
ATOM 1070 C C . ASP A 1 135 ? -5.278 -0.704 -11.808 1.00 88.50 135 ASP A C 1
ATOM 1072 O O . ASP A 1 135 ? -6.225 -1.308 -12.301 1.00 88.50 135 ASP A O 1
ATOM 1076 N N . GLY A 1 136 ? -4.234 -0.327 -12.553 1.00 83.25 136 GLY A N 1
ATOM 1077 C CA . GLY A 1 136 ? -4.192 -0.521 -14.009 1.00 83.25 136 GLY A CA 1
ATOM 1078 C C . GLY A 1 136 ? -4.246 -1.988 -14.465 1.00 83.25 136 GLY A C 1
ATOM 1079 O O . GLY A 1 136 ? -4.688 -2.268 -15.580 1.00 83.25 136 GLY A O 1
ATOM 1080 N N . MET A 1 137 ? -3.809 -2.926 -13.619 1.00 80.88 137 MET A N 1
ATOM 1081 C CA . MET A 1 137 ? -3.817 -4.363 -13.921 1.00 80.88 137 MET A CA 1
ATOM 1082 C C . MET A 1 137 ? -5.092 -5.075 -13.450 1.00 80.88 137 MET A C 1
ATOM 1084 O O . MET A 1 137 ? -5.572 -5.978 -14.136 1.00 80.88 137 MET A O 1
ATOM 1088 N N . LEU A 1 138 ? -5.615 -4.707 -12.277 1.00 80.19 138 LEU A N 1
ATOM 1089 C CA . LEU A 1 138 ? -6.685 -5.431 -11.583 1.00 80.19 138 LEU A CA 1
ATOM 1090 C C . LEU A 1 138 ? -8.051 -4.758 -11.704 1.00 80.19 138 LEU A C 1
ATOM 1092 O O . LEU A 1 138 ? -9.066 -5.457 -11.642 1.00 80.19 138 LEU A O 1
ATOM 1096 N N . SER A 1 139 ? -8.102 -3.431 -11.858 1.00 80.94 139 SER A N 1
ATOM 1097 C CA . SER A 1 139 ? -9.375 -2.723 -11.964 1.00 80.94 139 SER A CA 1
ATOM 1098 C C . SER A 1 139 ? -10.110 -3.136 -13.239 1.00 80.94 139 SER A C 1
ATOM 1100 O O . SER A 1 139 ? -9.508 -3.282 -14.307 1.00 80.94 139 SER A O 1
ATOM 1102 N N . PRO A 1 140 ? -11.415 -3.423 -13.135 1.00 68.50 140 PRO A N 1
ATOM 1103 C CA . PRO A 1 140 ? -12.046 -4.353 -14.045 1.00 68.50 140 PRO A CA 1
ATOM 1104 C C . PRO A 1 140 ? -12.205 -3.826 -15.474 1.00 68.50 140 PRO A C 1
ATOM 1106 O O . PRO A 1 140 ? -12.808 -2.791 -15.731 1.00 68.50 140 PRO A O 1
ATOM 1109 N N . ARG A 1 141 ? -11.846 -4.713 -16.413 1.00 58.66 141 ARG A N 1
ATOM 1110 C CA . ARG A 1 141 ? -12.425 -4.862 -17.764 1.00 58.66 141 ARG A CA 1
ATOM 1111 C C . ARG A 1 141 ? -13.891 -5.364 -17.739 1.00 58.66 141 ARG A C 1
ATOM 1113 O O . ARG A 1 141 ? -14.431 -5.748 -18.772 1.00 58.66 141 ARG A O 1
ATOM 1120 N N . ARG A 1 142 ? -14.525 -5.422 -16.558 1.00 54.19 142 ARG A N 1
ATOM 1121 C CA . ARG A 1 142 ? -15.927 -5.812 -16.312 1.00 54.19 142 ARG A CA 1
ATOM 1122 C C . ARG A 1 142 ? -16.724 -4.580 -15.883 1.00 54.19 142 ARG A C 1
ATOM 1124 O O . ARG A 1 142 ? -16.402 -3.940 -14.888 1.00 54.19 142 ARG A O 1
ATOM 1131 N N . ILE A 1 143 ? -17.768 -4.269 -16.640 1.00 60.34 143 ILE A N 1
ATOM 1132 C CA . ILE A 1 143 ? -18.641 -3.110 -16.428 1.00 60.34 143 ILE A CA 1
ATOM 1133 C C . ILE A 1 143 ? -19.344 -3.228 -15.062 1.00 60.34 143 ILE A C 1
ATOM 1135 O O . ILE A 1 143 ? -19.901 -4.277 -14.751 1.00 60.34 143 ILE A O 1
ATOM 1139 N N . GLY A 1 144 ? -19.344 -2.147 -14.271 1.00 70.12 144 GLY A N 1
ATOM 1140 C CA . GLY A 1 144 ? -20.216 -1.998 -13.094 1.00 70.12 144 GLY A CA 1
ATOM 1141 C C . GLY A 1 144 ? -19.585 -2.232 -11.715 1.00 70.12 144 GLY A C 1
ATOM 1142 O O . GLY A 1 144 ? -20.313 -2.251 -10.727 1.00 70.12 144 GLY A O 1
ATOM 1143 N N . ARG A 1 145 ? -18.261 -2.389 -11.614 1.00 84.62 145 ARG A N 1
ATOM 1144 C CA . ARG A 1 145 ? -17.547 -2.572 -10.340 1.00 84.62 145 ARG A CA 1
ATOM 1145 C C . ARG A 1 145 ? -16.592 -1.402 -10.062 1.00 84.62 145 ARG A C 1
ATOM 1147 O O . ARG A 1 145 ? -16.004 -0.865 -10.995 1.00 84.62 145 ARG A O 1
ATOM 1154 N N . ALA A 1 146 ? -16.436 -1.032 -8.788 1.00 90.19 146 ALA A N 1
ATOM 1155 C CA . ALA A 1 146 ? -15.498 0.009 -8.367 1.00 90.19 146 ALA A CA 1
ATOM 1156 C C . ALA A 1 146 ? -14.041 -0.394 -8.656 1.00 90.19 146 ALA A C 1
ATOM 1158 O O . ALA A 1 146 ? -13.640 -1.553 -8.499 1.00 90.19 146 ALA A O 1
ATOM 1159 N N . THR A 1 147 ? -13.236 0.577 -9.061 1.00 92.25 147 THR A N 1
ATOM 1160 C CA . THR A 1 147 ? -11.791 0.417 -9.255 1.00 92.25 147 THR A CA 1
ATOM 1161 C C . THR A 1 147 ? -11.086 0.168 -7.919 1.00 92.25 147 THR A C 1
ATOM 1163 O O . THR A 1 147 ? -11.575 0.552 -6.851 1.00 92.25 147 THR A O 1
ATOM 1166 N N . LEU A 1 148 ? -9.917 -0.468 -7.958 1.00 92.88 148 LEU A N 1
ATOM 1167 C CA . LEU A 1 148 ? -9.053 -0.664 -6.799 1.00 92.88 148 LEU A CA 1
ATOM 1168 C C . LEU A 1 148 ? -8.716 0.677 -6.137 1.00 92.88 148 LEU A C 1
ATOM 1170 O O . LEU A 1 148 ? -8.733 0.770 -4.912 1.00 92.88 148 LEU A O 1
ATOM 1174 N N . LEU A 1 149 ? -8.471 1.730 -6.924 1.00 92.06 149 LEU A N 1
ATOM 1175 C CA . LEU A 1 149 ? -8.212 3.077 -6.415 1.00 92.06 149 LEU A CA 1
ATOM 1176 C C . LEU A 1 149 ? -9.423 3.673 -5.681 1.00 92.06 149 LEU A C 1
ATOM 1178 O O . LEU A 1 149 ? -9.259 4.310 -4.637 1.00 92.06 149 LEU A O 1
ATOM 1182 N N . GLU A 1 150 ? -10.636 3.480 -6.203 1.00 93.19 150 GLU A N 1
ATOM 1183 C CA . GLU A 1 150 ? -11.873 3.908 -5.537 1.00 93.19 150 GLU A CA 1
ATOM 1184 C C . GLU A 1 150 ? -12.086 3.154 -4.227 1.00 93.19 150 GLU A C 1
ATOM 1186 O O . GLU A 1 150 ? -12.333 3.783 -3.197 1.00 93.19 150 GLU A O 1
ATOM 1191 N N . VAL A 1 151 ? -11.925 1.828 -4.244 1.00 95.62 151 VAL A N 1
ATOM 1192 C CA . VAL A 1 151 ? -12.003 0.988 -3.043 1.00 95.62 151 VAL A CA 1
ATOM 1193 C C . VAL A 1 151 ? -10.953 1.413 -2.024 1.00 95.62 151 VAL A C 1
ATOM 1195 O O . VAL A 1 151 ? -11.284 1.624 -0.862 1.00 95.62 151 VAL A O 1
ATOM 1198 N N . TY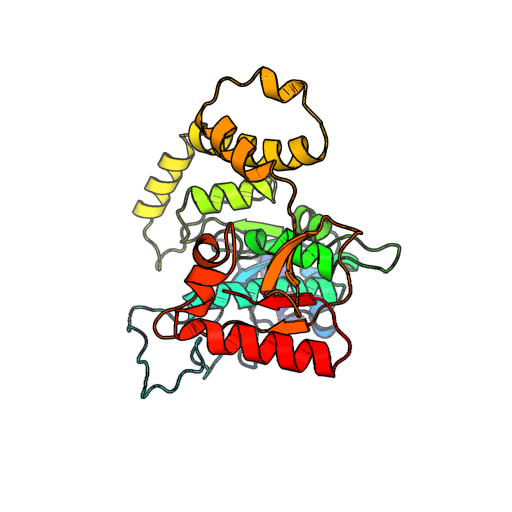R A 1 152 ? -9.708 1.630 -2.444 1.00 95.81 152 TYR A N 1
ATOM 1199 C CA . TYR A 1 152 ? -8.639 2.085 -1.561 1.00 95.81 152 TYR A CA 1
ATOM 1200 C C . TYR A 1 152 ? -9.003 3.410 -0.878 1.00 95.81 152 TYR A C 1
ATOM 1202 O O . TYR A 1 152 ? -8.988 3.523 0.348 1.00 95.81 152 TYR A O 1
ATOM 1210 N N . LYS A 1 153 ? -9.436 4.407 -1.658 1.00 93.50 153 LYS A N 1
ATOM 1211 C CA . LYS A 1 153 ? -9.858 5.712 -1.127 1.00 93.50 153 LYS A CA 1
ATOM 1212 C C . LYS A 1 153 ? -11.091 5.609 -0.229 1.00 93.50 153 LYS A C 1
ATOM 1214 O O . LYS A 1 153 ? -11.200 6.374 0.731 1.00 93.50 153 LYS A O 1
ATOM 1219 N N . ARG A 1 154 ? -12.017 4.686 -0.503 1.00 95.25 154 ARG A N 1
ATOM 1220 C CA . ARG A 1 154 ? -13.286 4.528 0.226 1.00 95.25 154 ARG A CA 1
ATOM 1221 C C . ARG A 1 154 ? -13.166 3.685 1.495 1.00 95.25 154 ARG A C 1
ATOM 1223 O O . ARG A 1 154 ? -13.742 4.081 2.505 1.00 95.25 154 ARG A O 1
ATOM 1230 N N . ASN A 1 155 ? -12.381 2.614 1.486 1.00 97.69 155 ASN A N 1
ATOM 1231 C CA . ASN A 1 155 ? -12.417 1.559 2.504 1.00 97.69 155 ASN A CA 1
ATOM 1232 C C . ASN A 1 155 ? -11.141 1.452 3.358 1.00 97.69 155 ASN A C 1
ATOM 1234 O O . ASN A 1 155 ? -11.184 0.819 4.412 1.00 97.69 155 ASN A O 1
ATOM 1238 N N . ILE A 1 156 ? -10.026 2.074 2.955 1.00 97.31 156 ILE A N 1
ATOM 1239 C CA . ILE A 1 156 ? -8.732 1.915 3.640 1.00 97.31 156 ILE A CA 1
ATOM 1240 C C . ILE A 1 156 ? -8.379 3.138 4.489 1.00 97.31 156 ILE A C 1
ATOM 1242 O O . ILE A 1 156 ? -8.620 4.273 4.085 1.00 97.31 156 ILE A O 1
ATOM 1246 N N . TRP A 1 157 ? -7.801 2.893 5.663 1.00 96.00 157 TRP A N 1
ATOM 1247 C CA . TRP A 1 157 ? -7.185 3.856 6.577 1.00 96.00 157 TRP A CA 1
ATOM 1248 C C . TRP A 1 157 ? -5.746 3.434 6.867 1.00 96.00 157 TRP A C 1
ATOM 1250 O O . TRP A 1 157 ? -5.410 2.254 6.807 1.00 96.00 157 TRP A O 1
ATOM 1260 N N . ILE A 1 158 ? -4.888 4.395 7.196 1.00 93.88 158 ILE A N 1
ATOM 1261 C CA . ILE A 1 158 ? -3.454 4.154 7.389 1.00 93.88 158 ILE A CA 1
ATOM 1262 C C . ILE A 1 158 ? -3.004 4.678 8.743 1.00 93.88 158 ILE A C 1
ATOM 1264 O O . ILE A 1 158 ? -3.486 5.715 9.211 1.00 93.88 158 ILE A O 1
ATOM 1268 N N . THR A 1 159 ? -2.033 3.998 9.349 1.00 90.75 159 THR A N 1
ATOM 1269 C CA . THR A 1 159 ? -1.298 4.513 10.501 1.00 90.75 159 THR A CA 1
ATOM 1270 C C . THR A 1 159 ? 0.187 4.728 10.214 1.00 90.75 159 THR A C 1
ATOM 1272 O O . THR A 1 159 ? 0.789 4.078 9.358 1.00 90.75 159 THR A O 1
ATOM 1275 N N . THR A 1 160 ? 0.805 5.657 10.945 1.00 87.19 160 THR A N 1
ATOM 1276 C CA . THR A 1 160 ? 2.238 5.987 10.814 1.00 87.19 160 THR A CA 1
ATOM 1277 C C . THR A 1 160 ? 3.168 5.038 11.577 1.00 87.19 160 THR A C 1
ATOM 1279 O O . THR A 1 160 ? 4.348 5.357 11.730 1.00 87.19 160 THR A O 1
ATOM 1282 N N . SER A 1 161 ? 2.640 3.930 12.111 1.00 84.00 161 SER A N 1
ATOM 1283 C CA . SER A 1 161 ? 3.330 3.045 13.058 1.00 84.00 161 SER A CA 1
ATOM 1284 C C . SER A 1 161 ? 4.738 2.694 12.562 1.00 84.00 161 SER A C 1
ATOM 1286 O O . SER A 1 161 ? 4.899 2.269 11.419 1.00 84.00 161 SER A O 1
ATOM 1288 N N . ARG A 1 162 ? 5.774 2.948 13.383 1.00 83.69 162 ARG A N 1
ATOM 1289 C CA . ARG A 1 162 ? 7.204 2.653 13.133 1.00 83.69 162 ARG A CA 1
ATOM 1290 C C . ARG A 1 162 ? 7.876 3.301 11.901 1.00 83.69 162 ARG A C 1
ATOM 1292 O O . ARG A 1 162 ? 9.103 3.382 11.851 1.00 83.69 162 ARG A O 1
ATOM 1299 N N . PHE A 1 163 ? 7.128 3.792 10.916 1.00 81.56 163 PHE A N 1
ATOM 1300 C CA . PHE A 1 163 ? 7.631 4.252 9.616 1.00 81.56 163 PHE A CA 1
ATOM 1301 C C . PHE A 1 163 ? 7.725 5.783 9.549 1.00 81.56 163 PHE A C 1
ATOM 1303 O O . PHE A 1 163 ? 7.106 6.446 8.718 1.00 81.56 163 PHE A O 1
ATOM 1310 N N . PHE A 1 164 ? 8.557 6.353 10.419 1.00 84.31 164 PHE A N 1
ATOM 1311 C CA . PHE A 1 164 ? 8.769 7.797 10.558 1.00 84.31 164 PHE A CA 1
ATOM 1312 C C . PHE A 1 164 ? 9.624 8.378 9.421 1.00 84.31 164 PHE A C 1
ATOM 1314 O O . PHE A 1 164 ? 10.833 8.558 9.547 1.00 84.31 164 PHE A O 1
ATOM 1321 N N . SER A 1 165 ? 9.011 8.634 8.265 1.00 85.25 165 SER A N 1
ATOM 1322 C CA . SER A 1 165 ? 9.704 9.166 7.088 1.00 85.25 165 SER A CA 1
ATOM 1323 C C . SER A 1 165 ? 8.832 10.153 6.323 1.00 85.25 165 SER A C 1
ATOM 1325 O O . SER A 1 165 ? 7.722 9.818 5.908 1.00 85.25 165 SER A O 1
ATOM 1327 N N . ARG A 1 166 ? 9.367 11.355 6.078 1.00 82.12 166 ARG A N 1
ATOM 1328 C CA . ARG A 1 166 ? 8.677 12.405 5.314 1.00 82.12 166 ARG A CA 1
ATOM 1329 C C . ARG A 1 166 ? 8.451 12.006 3.851 1.00 82.12 166 ARG A C 1
ATOM 1331 O O . ARG A 1 166 ? 7.362 12.221 3.335 1.00 82.12 166 ARG A O 1
ATOM 1338 N N . ASN A 1 167 ? 9.423 11.333 3.224 1.00 81.69 167 ASN A N 1
ATOM 1339 C CA . ASN A 1 167 ? 9.284 10.786 1.866 1.00 81.69 167 ASN A CA 1
ATOM 1340 C C . ASN A 1 167 ? 8.088 9.824 1.771 1.00 81.69 167 ASN A C 1
ATOM 1342 O O . ASN A 1 167 ? 7.261 9.942 0.873 1.00 81.69 167 ASN A O 1
ATOM 1346 N N . LYS A 1 168 ? 7.967 8.893 2.729 1.00 84.88 168 LYS A N 1
ATOM 1347 C CA . LYS A 1 168 ? 6.855 7.929 2.751 1.00 84.88 168 LYS A CA 1
ATOM 1348 C C . LYS A 1 168 ? 5.519 8.622 2.999 1.00 84.88 168 LYS A C 1
ATOM 1350 O O . LYS A 1 168 ? 4.543 8.316 2.323 1.00 84.88 168 LYS A O 1
ATOM 1355 N N . MET A 1 169 ? 5.490 9.588 3.918 1.00 84.44 169 MET A N 1
ATOM 1356 C CA . MET A 1 169 ? 4.297 10.399 4.157 1.00 84.44 169 MET A CA 1
ATOM 1357 C C . MET A 1 169 ? 3.868 11.157 2.894 1.00 84.44 169 MET A C 1
ATOM 1359 O O . MET A 1 169 ? 2.684 11.173 2.579 1.00 84.44 169 MET A O 1
ATOM 1363 N N . ALA A 1 170 ? 4.804 11.725 2.127 1.00 82.75 170 ALA A N 1
ATOM 1364 C CA . ALA A 1 170 ? 4.487 12.380 0.858 1.00 82.75 170 ALA A CA 1
ATOM 1365 C C . ALA A 1 170 ? 3.828 11.407 -0.139 1.00 82.75 170 ALA A C 1
ATOM 1367 O O . ALA A 1 170 ? 2.804 11.747 -0.730 1.00 82.75 170 ALA A O 1
ATOM 1368 N N . THR A 1 171 ? 4.340 10.176 -0.264 1.00 85.06 171 THR A N 1
ATOM 1369 C CA . THR A 1 171 ? 3.707 9.125 -1.083 1.00 85.06 171 THR A CA 1
ATOM 1370 C C . THR A 1 171 ? 2.290 8.808 -0.608 1.00 85.06 171 THR A C 1
ATOM 1372 O O . THR A 1 171 ? 1.376 8.717 -1.426 1.00 85.06 171 THR A O 1
ATOM 1375 N N . VAL A 1 172 ? 2.082 8.666 0.704 1.00 86.31 172 VAL A N 1
ATOM 1376 C CA . VAL A 1 172 ? 0.753 8.407 1.276 1.00 86.31 172 VAL A CA 1
ATOM 1377 C C . VAL A 1 172 ? -0.207 9.558 0.960 1.00 86.31 172 VAL A C 1
ATOM 1379 O O . VAL A 1 172 ? -1.291 9.314 0.431 1.00 86.31 172 VAL A O 1
ATOM 1382 N N . LEU A 1 173 ? 0.208 10.807 1.191 1.00 83.75 173 LEU A N 1
ATOM 1383 C CA . LEU A 1 173 ? -0.594 12.009 0.923 1.00 83.75 173 LEU A CA 1
ATOM 1384 C C . LEU A 1 173 ? -0.963 12.172 -0.562 1.00 83.75 173 LEU A C 1
ATOM 1386 O O . LEU A 1 173 ? -2.004 12.744 -0.871 1.00 83.75 173 LEU A O 1
ATOM 1390 N N . CYS A 1 174 ? -0.157 11.640 -1.487 1.00 83.56 174 CYS A N 1
ATOM 1391 C CA . CYS A 1 174 ? -0.481 11.637 -2.920 1.00 83.56 174 CYS A CA 1
ATOM 1392 C C . CYS A 1 174 ? -1.575 10.621 -3.308 1.00 83.56 174 CYS A C 1
ATOM 1394 O O . CYS A 1 174 ? -2.141 10.719 -4.403 1.00 83.56 174 CYS A O 1
ATOM 1396 N N . ASN A 1 175 ? -1.859 9.640 -2.443 1.00 85.25 175 ASN A N 1
ATOM 1397 C CA . ASN A 1 175 ? -2.736 8.504 -2.738 1.00 85.25 175 ASN A CA 1
ATOM 1398 C C . ASN A 1 175 ? -4.023 8.480 -1.902 1.00 85.25 175 ASN A C 1
ATOM 1400 O O . ASN A 1 175 ? -5.042 7.967 -2.370 1.00 85.25 175 ASN A O 1
ATOM 1404 N N . ILE A 1 176 ? -4.007 9.036 -0.687 1.00 84.00 176 ILE A N 1
ATOM 1405 C CA . ILE A 1 176 ? -5.146 9.013 0.236 1.00 84.00 176 ILE A CA 1
ATOM 1406 C C . ILE A 1 176 ? -5.383 10.378 0.884 1.00 84.00 176 ILE A C 1
ATOM 1408 O O . ILE A 1 176 ? -4.472 11.190 1.031 1.00 84.00 176 ILE A O 1
ATOM 1412 N N . ARG A 1 177 ? -6.628 10.634 1.290 1.00 81.69 177 ARG A N 1
ATOM 1413 C CA . ARG A 1 177 ? -6.990 11.861 2.000 1.00 81.69 177 ARG A CA 1
ATOM 1414 C C . ARG A 1 177 ? -6.450 11.855 3.432 1.00 81.69 177 ARG A C 1
ATOM 1416 O O . ARG A 1 177 ? -6.414 10.814 4.087 1.00 81.69 177 ARG A O 1
ATOM 1423 N N . VAL A 1 178 ? -6.105 13.039 3.939 1.00 80.75 178 VAL A N 1
ATOM 1424 C CA . VAL A 1 178 ? -5.501 13.212 5.271 1.00 80.75 178 VAL A CA 1
ATOM 1425 C C . VAL A 1 178 ? -6.399 12.743 6.421 1.00 80.75 178 VAL A C 1
ATOM 1427 O O . VAL A 1 178 ? -5.889 12.235 7.413 1.00 80.75 178 VAL A O 1
ATOM 1430 N N . ASP A 1 179 ? -7.727 12.822 6.275 1.00 82.12 179 ASP A N 1
ATOM 1431 C CA . ASP A 1 179 ? -8.699 12.348 7.277 1.00 82.12 179 ASP A CA 1
ATOM 1432 C C . ASP A 1 179 ? -8.651 10.828 7.497 1.00 82.12 179 ASP A C 1
ATOM 1434 O O . ASP A 1 179 ? -9.188 10.316 8.478 1.00 82.12 179 ASP A O 1
ATOM 1438 N N . LYS A 1 180 ? -7.978 10.104 6.598 1.00 88.62 180 LYS A N 1
ATOM 1439 C CA . LYS A 1 180 ? -7.788 8.656 6.674 1.00 88.62 180 LYS A CA 1
ATOM 1440 C C . LYS A 1 180 ? -6.409 8.233 7.172 1.00 88.62 180 LYS A C 1
ATOM 1442 O O . LYS A 1 180 ? -6.102 7.041 7.187 1.00 88.62 180 LYS A O 1
ATOM 1447 N N . ILE A 1 181 ? -5.583 9.190 7.585 1.00 87.44 181 ILE A N 1
ATOM 1448 C CA . ILE A 1 181 ? -4.245 8.948 8.118 1.00 87.44 181 ILE A CA 1
ATOM 1449 C C . ILE A 1 181 ? -4.272 9.217 9.619 1.00 87.44 181 ILE A C 1
ATOM 1451 O O . ILE A 1 181 ? -4.666 10.288 10.074 1.00 87.44 181 ILE A O 1
ATOM 1455 N N . THR A 1 182 ? -3.817 8.245 10.401 1.00 86.50 182 THR A N 1
ATOM 1456 C CA . THR A 1 182 ? -3.793 8.328 11.862 1.00 86.50 182 THR A CA 1
ATOM 1457 C C . THR A 1 182 ? -2.376 8.159 12.398 1.00 86.50 182 THR A C 1
ATOM 1459 O O . THR A 1 182 ? -1.561 7.398 11.879 1.00 86.50 182 THR A O 1
ATOM 1462 N N . TYR A 1 183 ? -2.046 8.899 13.452 1.00 86.12 183 TYR A N 1
ATOM 1463 C CA . TYR A 1 183 ? -0.741 8.783 14.089 1.00 86.12 183 TYR A CA 1
ATOM 1464 C C . TYR A 1 183 ? -0.687 7.536 14.979 1.00 86.12 183 TYR A C 1
ATOM 1466 O O . TYR A 1 183 ? -1.543 7.339 15.840 1.00 86.12 183 TYR A O 1
ATOM 1474 N N . SER A 1 184 ? 0.350 6.724 14.798 1.00 86.62 184 SER A N 1
ATOM 1475 C CA . SER A 1 184 ? 0.671 5.574 15.647 1.00 86.62 184 SER A CA 1
ATOM 1476 C C . SER A 1 184 ? 2.187 5.402 15.740 1.00 86.62 184 SER A C 1
ATOM 1478 O O . SER A 1 184 ? 2.922 5.843 14.853 1.00 86.62 184 SER A O 1
ATOM 1480 N N . VAL A 1 185 ? 2.658 4.778 16.823 1.00 83.81 185 VAL A N 1
ATOM 1481 C CA . VAL A 1 185 ? 4.093 4.614 17.113 1.00 83.81 185 VAL A CA 1
ATOM 1482 C C . VAL A 1 185 ? 4.582 3.192 16.884 1.00 83.81 185 VAL A C 1
ATOM 1484 O O . VAL A 1 185 ? 5.690 3.055 16.384 1.00 83.81 185 VAL A O 1
ATOM 1487 N N . ASP A 1 186 ? 3.766 2.176 17.179 1.00 87.25 186 ASP A N 1
ATOM 1488 C CA . ASP A 1 186 ? 4.183 0.766 17.316 1.00 87.25 186 ASP A CA 1
ATOM 1489 C C . ASP A 1 186 ? 5.020 0.470 18.578 1.00 87.25 186 ASP A C 1
ATOM 1491 O O . ASP A 1 186 ? 6.090 -0.136 18.542 1.00 87.25 186 ASP A O 1
ATOM 1495 N N . HIS A 1 187 ? 4.582 0.973 19.733 1.00 79.38 187 HIS A N 1
ATOM 1496 C CA . HIS A 1 187 ? 5.222 0.640 21.007 1.00 79.38 187 HIS A CA 1
ATOM 1497 C C . HIS A 1 187 ? 4.851 -0.798 21.429 1.00 79.38 187 HIS A C 1
ATOM 1499 O O . HIS A 1 187 ? 3.665 -1.127 21.357 1.00 79.38 187 HIS A O 1
ATOM 1505 N N . PRO A 1 188 ? 5.790 -1.635 21.924 1.00 85.31 188 PRO A N 1
ATOM 1506 C CA . PRO A 1 188 ? 7.157 -1.318 22.360 1.00 85.31 188 PRO A CA 1
ATOM 1507 C C . PRO A 1 188 ? 8.262 -1.475 21.304 1.00 85.31 188 PRO A C 1
ATOM 1509 O O . PRO A 1 188 ? 9.424 -1.213 21.608 1.00 85.31 188 PRO A O 1
ATOM 1512 N N . TYR A 1 189 ? 7.933 -1.863 20.072 1.00 79.31 189 TYR A N 1
ATOM 1513 C CA . TYR A 1 189 ? 8.917 -2.100 19.007 1.00 79.31 189 TYR A CA 1
ATOM 1514 C C . TYR A 1 189 ? 9.562 -0.821 18.455 1.00 79.31 189 TYR A C 1
ATOM 1516 O O . TYR A 1 189 ? 10.643 -0.871 17.858 1.00 79.31 189 TYR A O 1
ATOM 1524 N N . SER A 1 190 ? 8.908 0.320 18.662 1.00 80.56 190 SER A N 1
ATOM 1525 C CA . SER A 1 190 ? 9.384 1.660 18.335 1.00 80.56 190 SER A CA 1
ATOM 1526 C C . SER A 1 190 ? 9.243 2.610 19.526 1.00 80.56 190 SER A C 1
ATOM 1528 O O . SER A 1 190 ? 8.368 2.471 20.387 1.00 80.56 190 SER A O 1
ATOM 1530 N N . SER A 1 191 ? 10.136 3.601 19.586 1.00 85.31 191 SER A N 1
ATOM 1531 C CA . SER A 1 191 ? 10.176 4.562 20.688 1.00 85.31 191 SER A CA 1
ATOM 1532 C C . SER A 1 191 ? 9.189 5.710 20.476 1.00 85.31 191 SER A C 1
ATOM 1534 O O . SER A 1 191 ? 9.120 6.308 19.401 1.00 85.31 191 SER A O 1
ATOM 1536 N N . ASN A 1 192 ? 8.498 6.100 21.551 1.00 84.38 192 ASN A N 1
ATOM 1537 C CA . ASN A 1 192 ? 7.663 7.304 21.575 1.00 84.38 192 ASN A CA 1
ATOM 1538 C C . ASN A 1 192 ? 8.465 8.587 21.295 1.00 84.38 192 ASN A C 1
ATOM 1540 O O . ASN A 1 192 ? 7.884 9.574 20.848 1.00 84.38 192 ASN A O 1
ATOM 1544 N N . VAL A 1 193 ? 9.782 8.580 21.538 1.00 87.75 193 VAL A N 1
ATOM 1545 C CA . VAL A 1 193 ? 10.673 9.704 21.209 1.00 87.75 193 VAL A CA 1
ATOM 1546 C C . VAL A 1 193 ? 10.745 9.891 19.696 1.00 87.75 193 VAL A C 1
ATOM 1548 O O . VAL A 1 193 ? 10.428 10.970 19.208 1.00 87.75 193 VAL A O 1
ATOM 1551 N N . GLN A 1 194 ? 11.027 8.817 18.953 1.00 83.44 194 GLN A N 1
ATOM 1552 C CA . GLN A 1 194 ? 11.091 8.852 17.488 1.00 83.44 194 GLN A CA 1
ATOM 1553 C C . GLN A 1 194 ? 9.748 9.272 16.870 1.00 83.44 194 GLN A C 1
ATOM 1555 O O . GLN A 1 194 ? 9.705 10.072 15.938 1.00 83.44 194 GLN A O 1
ATOM 1560 N N . GLY A 1 195 ? 8.634 8.779 17.422 1.00 83.56 195 GLY A N 1
ATOM 1561 C CA . GLY A 1 195 ? 7.302 9.191 16.977 1.00 83.56 195 GLY A CA 1
ATOM 1562 C C . GLY A 1 195 ? 7.023 10.678 17.230 1.00 83.56 195 GLY A C 1
ATOM 1563 O O . GLY A 1 195 ? 6.479 11.367 16.364 1.00 83.56 195 GLY A O 1
ATOM 1564 N N . ARG A 1 196 ? 7.435 11.207 18.392 1.00 84.75 196 ARG A N 1
ATOM 1565 C CA . ARG A 1 196 ? 7.314 12.638 18.707 1.00 84.75 196 ARG A CA 1
ATOM 1566 C C . ARG A 1 196 ? 8.140 13.486 17.745 1.00 84.75 196 ARG A C 1
ATOM 1568 O O . ARG A 1 196 ? 7.610 14.451 17.207 1.00 84.75 196 ARG A O 1
ATOM 1575 N N . GLU A 1 197 ? 9.397 13.125 17.513 1.00 88.12 197 GLU A N 1
ATOM 1576 C CA . GLU A 1 197 ? 10.276 13.820 16.564 1.00 88.12 197 GLU A CA 1
ATOM 1577 C C . GLU A 1 197 ? 9.662 13.855 15.164 1.00 88.12 197 GLU A C 1
ATOM 1579 O O . GLU A 1 197 ? 9.627 14.904 14.524 1.00 88.12 197 GLU A O 1
ATOM 1584 N N . PHE A 1 198 ? 9.088 12.738 14.713 1.00 85.12 198 PHE A N 1
ATOM 1585 C CA . PHE A 1 198 ? 8.372 12.689 13.444 1.00 85.12 198 PHE A CA 1
ATOM 1586 C C . PHE A 1 198 ? 7.165 13.630 13.408 1.00 85.12 198 PHE A C 1
ATOM 1588 O O . PHE A 1 198 ? 6.952 14.332 12.421 1.00 85.12 198 PHE A O 1
ATOM 1595 N N . LYS A 1 199 ? 6.388 13.693 14.494 1.00 80.38 199 LYS A N 1
ATOM 1596 C CA . LYS A 1 199 ? 5.261 14.627 14.609 1.00 80.38 199 LYS A CA 1
ATOM 1597 C C . LYS A 1 199 ? 5.715 16.088 14.532 1.00 80.38 199 LYS A C 1
ATOM 1599 O O . LYS A 1 199 ? 5.018 16.895 13.925 1.00 80.38 199 LYS A O 1
ATOM 1604 N N . GLU A 1 200 ? 6.870 16.424 15.101 1.00 84.19 200 GLU A N 1
ATOM 1605 C CA . GLU A 1 200 ? 7.463 17.759 14.964 1.00 84.19 200 GLU A CA 1
ATOM 1606 C C . GLU A 1 200 ? 7.899 18.037 13.519 1.00 84.19 200 GLU A C 1
ATOM 1608 O O . GLU A 1 200 ? 7.574 19.090 12.977 1.00 84.19 200 GLU A O 1
ATOM 1613 N N . GLN A 1 201 ? 8.524 17.067 12.845 1.00 79.12 201 GLN A N 1
ATOM 1614 C CA . GLN A 1 201 ? 8.883 17.187 11.424 1.00 79.12 201 GLN A CA 1
ATOM 1615 C C . GLN A 1 201 ? 7.663 17.380 10.508 1.00 79.12 201 GLN A C 1
ATOM 1617 O O . GLN A 1 201 ? 7.773 18.030 9.470 1.00 79.12 201 GLN A O 1
ATOM 1622 N N . LEU A 1 202 ? 6.496 16.829 10.867 1.00 75.81 202 LEU A N 1
ATOM 1623 C CA . LEU A 1 202 ? 5.252 17.004 10.109 1.00 75.81 202 LEU A CA 1
ATOM 1624 C C . LEU A 1 202 ? 4.694 18.434 10.164 1.00 75.81 202 LEU A C 1
ATOM 1626 O O . LEU A 1 202 ? 3.904 18.795 9.295 1.00 75.81 202 LEU A O 1
ATOM 1630 N N . LYS A 1 203 ? 5.101 19.251 11.146 1.00 75.19 203 LYS A N 1
ATOM 1631 C CA . LYS A 1 203 ? 4.684 20.661 11.236 1.00 75.19 203 LYS A CA 1
ATOM 1632 C C . LYS A 1 203 ? 5.314 21.524 10.145 1.00 75.19 203 LYS A C 1
ATOM 1634 O O . LYS A 1 203 ? 4.737 22.540 9.773 1.00 75.19 203 LYS A O 1
ATOM 1639 N N . ASP A 1 204 ? 6.471 21.117 9.625 1.00 72.88 204 ASP A N 1
ATOM 1640 C CA . ASP A 1 204 ? 7.080 21.755 8.464 1.00 72.88 204 ASP A CA 1
ATOM 1641 C C . ASP A 1 204 ? 6.381 21.285 7.179 1.00 72.88 204 ASP A C 1
ATOM 1643 O O . ASP A 1 204 ? 6.754 20.291 6.542 1.00 72.88 204 ASP A O 1
ATOM 1647 N N . THR A 1 205 ? 5.326 22.019 6.825 1.00 62.94 205 THR A N 1
ATOM 1648 C CA . THR A 1 205 ? 4.471 21.766 5.661 1.00 62.94 205 THR A CA 1
ATOM 1649 C C . THR A 1 205 ? 5.127 22.150 4.337 1.00 62.94 205 THR A C 1
ATOM 1651 O O . THR A 1 205 ? 4.716 21.631 3.298 1.00 62.94 205 THR A O 1
ATOM 1654 N N . SER A 1 206 ? 6.169 22.992 4.354 1.00 64.25 206 SER A N 1
ATOM 1655 C CA . SER A 1 206 ? 6.831 23.507 3.144 1.00 64.25 206 SER A CA 1
ATOM 1656 C C . SER A 1 206 ? 7.373 22.383 2.253 1.00 64.25 206 SER A C 1
ATOM 1658 O O . SER A 1 206 ? 7.200 22.388 1.037 1.00 64.25 206 SER A O 1
ATOM 1660 N N . TYR A 1 207 ? 7.924 21.348 2.877 1.00 62.00 207 TYR A N 1
ATOM 1661 C CA . TYR A 1 207 ? 8.418 20.145 2.218 1.00 62.00 207 TYR A CA 1
ATOM 1662 C C . TYR A 1 207 ? 7.330 19.347 1.490 1.00 62.00 207 TYR A C 1
ATOM 1664 O O . TYR A 1 207 ? 7.561 18.831 0.397 1.00 62.00 207 TYR A O 1
ATOM 1672 N N . TYR A 1 208 ? 6.140 19.233 2.088 1.00 61.97 208 TYR A N 1
ATOM 1673 C CA . TYR A 1 208 ? 5.038 18.474 1.497 1.00 61.97 208 TYR A CA 1
ATOM 1674 C C . TYR A 1 208 ? 4.394 19.235 0.347 1.00 61.97 208 TYR A C 1
ATOM 1676 O O . TYR A 1 208 ? 4.069 18.617 -0.659 1.00 61.97 208 TYR A O 1
ATOM 1684 N N . VAL A 1 209 ? 4.274 20.561 0.463 1.00 58.47 209 VAL A N 1
ATOM 1685 C CA . VAL A 1 209 ? 3.798 21.419 -0.629 1.00 58.47 209 VAL A CA 1
ATOM 1686 C C . VAL A 1 209 ? 4.721 21.290 -1.840 1.00 58.47 209 VAL A C 1
ATOM 1688 O O . VAL A 1 209 ? 4.245 20.953 -2.914 1.00 58.47 209 VAL A O 1
ATOM 1691 N N . LEU A 1 210 ? 6.042 21.416 -1.667 1.00 57.34 210 LEU A N 1
ATOM 1692 C CA . LEU A 1 210 ? 7.004 21.284 -2.771 1.00 57.34 210 LEU A CA 1
ATOM 1693 C C . LEU A 1 210 ? 6.940 19.917 -3.476 1.00 57.34 210 LEU A C 1
ATOM 1695 O O . LEU A 1 210 ? 6.994 19.847 -4.704 1.00 57.34 210 LEU A O 1
ATOM 1699 N N . LEU A 1 211 ? 6.814 18.825 -2.715 1.00 59.28 211 LEU A N 1
ATOM 1700 C CA . LEU A 1 211 ? 6.755 17.471 -3.276 1.00 59.28 211 LEU A CA 1
ATOM 1701 C C . LEU A 1 211 ? 5.411 17.158 -3.935 1.00 59.28 211 LEU A C 1
ATOM 1703 O O . LEU A 1 211 ? 5.382 16.593 -5.029 1.00 59.28 211 LEU A O 1
ATOM 1707 N N . ILE A 1 212 ? 4.301 17.514 -3.285 1.00 59.75 212 ILE A N 1
ATOM 1708 C CA . ILE A 1 212 ? 2.960 17.277 -3.824 1.00 59.75 212 ILE A CA 1
ATOM 1709 C C . ILE A 1 212 ? 2.739 18.163 -5.042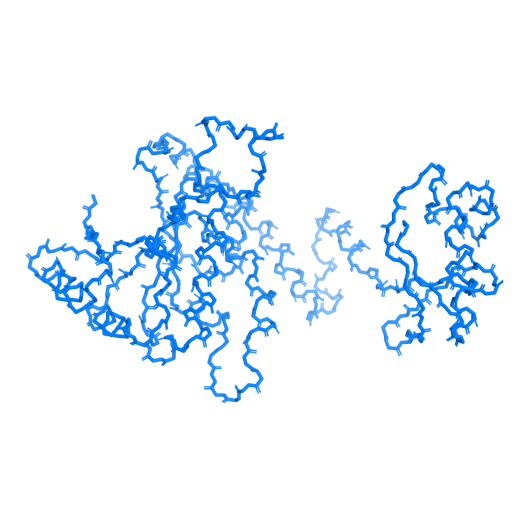 1.00 59.75 212 ILE A C 1
ATOM 1711 O O . ILE A 1 212 ? 2.225 17.662 -6.035 1.00 59.75 212 ILE A O 1
ATOM 1715 N N . ASP A 1 213 ? 3.184 19.420 -5.029 1.00 55.69 213 ASP A N 1
ATOM 1716 C CA . ASP A 1 213 ? 3.108 20.284 -6.203 1.00 55.69 213 ASP A CA 1
ATOM 1717 C C . ASP A 1 213 ? 3.950 19.736 -7.347 1.00 55.69 213 ASP A C 1
ATOM 1719 O O . ASP A 1 213 ? 3.476 19.774 -8.469 1.00 55.69 213 ASP A O 1
ATOM 1723 N N . ALA A 1 214 ? 5.122 19.136 -7.111 1.00 51.47 214 ALA A N 1
ATOM 1724 C CA . ALA A 1 214 ? 5.903 18.486 -8.169 1.00 51.47 214 ALA A CA 1
ATOM 1725 C C . ALA A 1 214 ? 5.206 17.238 -8.761 1.00 51.47 214 ALA A C 1
ATOM 1727 O O . ALA A 1 214 ? 5.222 17.027 -9.978 1.00 51.47 214 ALA A O 1
ATOM 1728 N N . VAL A 1 215 ? 4.564 16.413 -7.926 1.00 50.34 215 VAL A N 1
ATOM 1729 C CA . VAL A 1 215 ? 3.825 15.206 -8.357 1.00 50.34 215 VAL A CA 1
ATOM 1730 C C . VAL A 1 215 ? 2.493 15.570 -9.027 1.00 50.34 215 VAL A C 1
ATOM 1732 O O . VAL A 1 215 ? 2.135 15.003 -10.063 1.00 50.34 215 VAL A O 1
ATOM 1735 N N . SER A 1 216 ? 1.784 16.555 -8.477 1.00 50.62 216 SER A N 1
ATOM 1736 C CA . SER A 1 216 ? 0.579 17.159 -9.047 1.00 50.62 216 SER A CA 1
ATOM 1737 C C . SER A 1 216 ? 0.913 17.870 -10.358 1.00 50.62 216 SER A C 1
ATOM 1739 O O . SER A 1 216 ? 0.209 17.651 -11.340 1.00 50.62 216 SER A O 1
ATOM 1741 N N . LEU A 1 217 ? 2.049 18.582 -10.441 1.00 41.62 217 LEU A N 1
ATOM 1742 C CA . LEU A 1 217 ? 2.606 19.104 -11.692 1.00 41.62 217 LEU A CA 1
ATOM 1743 C C . LEU A 1 217 ? 2.802 17.972 -12.685 1.00 41.62 217 LEU A C 1
ATOM 1745 O O . LEU A 1 217 ? 2.403 18.130 -13.819 1.00 41.62 217 LEU A O 1
ATOM 1749 N N . LYS A 1 218 ? 3.370 16.821 -12.313 1.00 41.81 218 LYS A N 1
ATOM 1750 C CA . LYS A 1 218 ? 3.583 15.719 -13.267 1.00 41.81 218 LYS A CA 1
ATOM 1751 C C . LYS A 1 218 ? 2.262 15.172 -13.834 1.00 41.81 218 LYS A C 1
ATOM 1753 O O . LYS A 1 218 ? 2.179 14.914 -15.034 1.00 41.81 218 LYS A O 1
ATOM 1758 N N . ARG A 1 219 ? 1.215 15.040 -13.004 1.00 45.38 219 ARG A N 1
ATOM 1759 C CA . ARG A 1 219 ? -0.137 14.642 -13.455 1.00 45.38 219 ARG A CA 1
ATOM 1760 C C . ARG A 1 219 ? -0.816 15.736 -14.293 1.00 45.38 219 ARG A C 1
ATOM 1762 O O . ARG A 1 219 ? -1.432 15.418 -15.305 1.00 45.38 219 ARG A O 1
ATOM 1769 N N . GLN A 1 220 ? -0.664 17.008 -13.921 1.00 38.28 220 GLN A N 1
ATOM 1770 C CA . GLN A 1 220 ? -1.222 18.159 -14.643 1.00 38.28 220 GLN A CA 1
ATOM 1771 C C . GLN A 1 220 ? -0.455 18.483 -15.934 1.00 38.28 220 GLN A C 1
ATOM 1773 O O . GLN A 1 220 ? -1.076 18.857 -16.914 1.00 38.28 220 GLN A O 1
ATOM 1778 N N . VAL A 1 221 ? 0.859 18.266 -15.991 1.00 39.19 221 VAL A N 1
ATOM 1779 C CA . VAL A 1 221 ? 1.722 18.396 -17.183 1.00 39.19 221 VAL A CA 1
ATOM 1780 C C . VAL A 1 221 ? 1.328 17.369 -18.239 1.00 39.19 221 VAL A C 1
ATOM 1782 O O . VAL A 1 221 ? 1.364 17.673 -19.426 1.00 39.19 221 VAL A O 1
ATOM 1785 N N . LYS A 1 222 ? 0.863 16.181 -17.828 1.00 40.53 222 LYS A N 1
ATOM 1786 C CA . LYS A 1 222 ? 0.271 15.203 -18.751 1.00 40.53 222 LYS A CA 1
ATOM 1787 C C . LYS A 1 222 ? -1.094 15.657 -19.305 1.00 40.53 222 LYS A C 1
ATOM 1789 O O . LYS A 1 222 ? -1.524 15.136 -20.327 1.00 40.53 222 LYS A O 1
ATOM 1794 N N . ALA A 1 223 ? -1.762 16.613 -18.650 1.00 40.34 223 ALA A N 1
ATOM 1795 C CA . ALA A 1 223 ? -3.104 17.095 -18.994 1.00 40.34 223 ALA A CA 1
ATOM 1796 C C . ALA A 1 223 ? -3.142 18.519 -19.594 1.00 40.34 223 ALA A C 1
ATOM 1798 O O . ALA A 1 223 ? -4.116 18.874 -20.253 1.00 40.34 223 ALA A O 1
ATOM 1799 N N . ALA A 1 224 ? -2.112 19.344 -19.394 1.00 32.31 224 ALA A N 1
ATOM 1800 C CA . ALA A 1 224 ? -2.107 20.753 -19.768 1.00 32.31 224 ALA A CA 1
ATOM 1801 C C . ALA A 1 224 ? -0.753 21.161 -20.362 1.00 32.31 224 ALA A C 1
ATOM 1803 O O . ALA A 1 224 ? 0.239 21.367 -19.661 1.00 32.31 224 ALA A O 1
ATOM 1804 N N . ASN A 1 225 ? -0.736 21.319 -21.685 1.00 36.72 225 ASN A N 1
ATOM 1805 C CA . ASN A 1 225 ? 0.420 21.806 -22.423 1.00 36.72 225 ASN A CA 1
ATOM 1806 C C . ASN A 1 225 ? 0.758 23.281 -22.102 1.00 36.72 225 ASN A C 1
ATOM 1808 O O . ASN A 1 225 ? -0.092 24.176 -22.110 1.00 36.72 225 ASN A O 1
ATOM 1812 N N . SER A 1 226 ? 2.059 23.502 -21.899 1.00 38.38 226 SER A N 1
ATOM 1813 C CA . SER A 1 226 ? 2.891 24.690 -22.179 1.00 38.38 226 SER A CA 1
ATOM 1814 C C . SER A 1 226 ? 2.619 26.032 -21.481 1.00 38.38 226 SER A C 1
ATOM 1816 O O . SER A 1 226 ? 3.580 26.739 -21.186 1.00 38.38 226 SER A O 1
ATOM 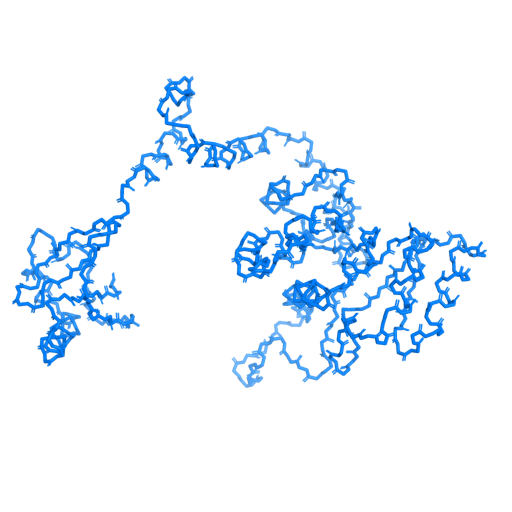1818 N N . ARG A 1 227 ? 1.375 26.447 -21.211 1.00 40.91 227 ARG A N 1
ATOM 1819 C CA . ARG A 1 227 ? 1.095 27.858 -20.839 1.00 40.91 227 ARG A CA 1
ATOM 1820 C C . ARG A 1 227 ? 1.247 28.194 -19.355 1.00 40.91 227 ARG A C 1
ATOM 1822 O O . ARG A 1 227 ? 1.739 29.271 -19.035 1.00 40.91 227 ARG A O 1
ATOM 1829 N N . ILE A 1 228 ? 0.872 27.285 -18.456 1.00 44.94 228 ILE A N 1
ATOM 1830 C CA . ILE A 1 228 ? 1.012 27.494 -17.000 1.00 44.94 228 ILE A CA 1
ATOM 1831 C C . ILE A 1 228 ? 2.492 27.369 -16.573 1.00 44.94 228 ILE A C 1
ATOM 1833 O O . ILE A 1 228 ? 2.942 28.006 -15.624 1.00 44.94 228 ILE A O 1
ATOM 1837 N N . LEU A 1 229 ? 3.282 26.613 -17.342 1.00 43.75 229 LEU A N 1
ATOM 1838 C CA . LEU A 1 229 ? 4.659 26.225 -17.026 1.00 43.75 229 LEU A CA 1
ATOM 1839 C C . LEU A 1 229 ? 5.679 27.371 -17.127 1.00 43.75 229 LEU A C 1
ATOM 1841 O O . LEU A 1 229 ? 6.694 27.334 -16.442 1.00 43.75 229 LEU A O 1
ATOM 1845 N N . ALA A 1 230 ? 5.399 28.418 -17.909 1.00 44.44 230 ALA A N 1
ATOM 1846 C CA . ALA A 1 230 ? 6.290 29.575 -18.049 1.00 44.44 230 ALA A CA 1
ATOM 1847 C C . ALA A 1 230 ? 6.288 30.518 -16.825 1.00 44.44 230 ALA A C 1
ATOM 1849 O O . ALA A 1 230 ? 7.124 31.416 -16.737 1.00 44.44 230 ALA A O 1
ATOM 1850 N N . GLN A 1 231 ? 5.348 30.346 -15.888 1.00 44.97 231 GLN A N 1
ATOM 1851 C CA . GLN A 1 231 ? 5.149 31.277 -14.770 1.00 44.97 231 GLN A CA 1
ATOM 1852 C C . GLN A 1 231 ? 5.821 30.836 -13.458 1.00 44.97 231 GLN A C 1
ATOM 1854 O O . GLN A 1 231 ? 5.974 31.651 -12.549 1.00 44.97 231 GLN A O 1
ATOM 1859 N N . LEU A 1 232 ? 6.275 29.584 -13.343 1.00 43.81 232 LEU A N 1
ATOM 1860 C CA . LEU A 1 232 ? 6.855 29.054 -12.105 1.00 43.81 232 LEU A CA 1
ATOM 1861 C C . LEU A 1 232 ? 8.386 29.167 -12.111 1.00 43.81 232 LEU A C 1
ATOM 1863 O O . LEU A 1 232 ? 9.081 28.323 -12.664 1.00 43.81 232 LEU A O 1
ATOM 1867 N N . LYS A 1 233 ? 8.940 30.199 -11.461 1.00 46.19 233 LYS A N 1
ATOM 1868 C CA . LYS A 1 233 ? 10.396 30.431 -11.334 1.00 46.19 233 LYS A CA 1
ATOM 1869 C C . LYS A 1 233 ? 11.075 29.473 -10.335 1.00 46.19 233 LYS A C 1
ATOM 1871 O O . LYS A 1 233 ? 11.595 29.913 -9.315 1.00 46.19 233 LYS A O 1
ATOM 1876 N N . LEU A 1 234 ? 11.095 28.171 -10.621 1.00 50.03 234 LEU A N 1
ATOM 1877 C CA . LEU A 1 234 ? 11.826 27.170 -9.828 1.00 50.03 234 LEU A CA 1
ATOM 1878 C C . LEU A 1 234 ? 12.871 26.448 -10.709 1.00 50.03 234 LEU A C 1
ATOM 1880 O O . LEU A 1 234 ? 12.492 25.675 -11.593 1.00 50.03 234 LEU A O 1
ATOM 1884 N N . PRO A 1 235 ? 14.185 26.694 -10.520 1.00 49.97 235 PRO A N 1
ATOM 1885 C CA . PRO A 1 235 ? 15.248 26.140 -11.373 1.00 49.97 235 PRO A CA 1
ATOM 1886 C C . PRO A 1 235 ? 15.363 24.607 -11.353 1.00 49.97 235 PRO A C 1
ATOM 1888 O O . PRO A 1 235 ? 15.739 23.999 -12.354 1.00 49.97 235 PRO A O 1
ATOM 1891 N N . GLU A 1 236 ? 15.041 23.971 -10.226 1.00 48.94 236 GLU A N 1
ATOM 1892 C CA . GLU A 1 236 ? 15.105 22.509 -10.068 1.00 48.94 236 GLU A CA 1
ATOM 1893 C C . GLU A 1 236 ? 13.956 21.807 -10.799 1.00 48.94 236 GLU A C 1
ATOM 1895 O O . GLU A 1 236 ? 14.165 20.799 -11.475 1.00 48.94 236 GLU A O 1
ATOM 1900 N N . VAL A 1 237 ? 12.764 22.410 -10.763 1.00 49.09 237 VAL A N 1
ATOM 1901 C CA . VAL A 1 237 ? 11.582 21.957 -11.506 1.00 49.09 237 VAL A CA 1
ATOM 1902 C C . VAL A 1 237 ? 11.836 22.055 -13.013 1.00 49.09 237 VAL A C 1
ATOM 1904 O O . VAL A 1 237 ? 11.568 21.103 -13.736 1.00 49.09 237 VAL A O 1
ATOM 1907 N N . HIS A 1 238 ? 12.463 23.134 -13.493 1.00 49.00 238 HIS A N 1
ATOM 1908 C CA . HIS A 1 238 ? 12.854 23.261 -14.903 1.00 49.00 238 HIS A CA 1
ATOM 1909 C C . HIS A 1 238 ? 13.876 22.204 -15.358 1.00 49.00 238 HIS A C 1
ATOM 1911 O O . HIS A 1 238 ? 13.766 21.699 -16.476 1.00 49.00 238 HIS A O 1
ATOM 1917 N N . ARG A 1 239 ? 14.843 21.828 -14.505 1.00 51.44 239 ARG A N 1
ATOM 1918 C CA . ARG A 1 239 ? 15.797 20.741 -14.804 1.00 51.44 239 ARG A CA 1
ATOM 1919 C C . ARG A 1 239 ? 15.121 19.371 -14.855 1.00 51.44 239 ARG A C 1
ATOM 1921 O O . ARG A 1 239 ? 15.377 18.606 -15.781 1.00 51.44 239 ARG A O 1
ATOM 1928 N N . ALA A 1 240 ? 14.237 19.073 -13.904 1.00 45.31 240 ALA A N 1
ATOM 1929 C CA . ALA A 1 240 ? 13.467 17.831 -13.907 1.00 45.31 240 ALA A CA 1
ATOM 1930 C C . ALA A 1 240 ? 12.500 17.757 -15.106 1.00 45.31 240 ALA A C 1
ATOM 1932 O O . ALA A 1 240 ? 12.354 16.703 -15.718 1.00 45.31 240 ALA A O 1
ATOM 1933 N N . ILE A 1 241 ? 11.885 18.879 -15.494 1.00 46.78 241 ILE A N 1
ATOM 1934 C CA . ILE A 1 241 ? 10.987 18.964 -16.654 1.00 46.78 241 ILE A CA 1
ATOM 1935 C C . ILE A 1 241 ? 11.746 18.787 -17.974 1.00 46.78 241 ILE A C 1
ATOM 1937 O O . ILE A 1 241 ? 11.258 18.063 -18.836 1.00 46.78 241 ILE A O 1
ATOM 1941 N N . SER A 1 242 ? 12.935 19.380 -18.152 1.00 49.81 242 SER A N 1
ATOM 1942 C CA . SER A 1 242 ? 13.705 19.182 -19.395 1.00 49.81 242 SER A CA 1
ATOM 1943 C C . SER A 1 242 ? 14.164 17.730 -19.572 1.00 49.81 242 SER A C 1
ATOM 1945 O O . SER A 1 242 ? 14.257 17.240 -20.697 1.00 49.81 242 SER A O 1
ATOM 1947 N N . PHE A 1 243 ? 14.387 17.023 -18.461 1.00 47.94 243 PHE A N 1
ATOM 1948 C CA . PHE A 1 243 ? 14.643 15.587 -18.448 1.00 47.94 243 PHE A CA 1
ATOM 1949 C C . PHE A 1 243 ? 13.388 14.768 -18.807 1.00 47.94 243 PHE A C 1
ATOM 1951 O O . PHE A 1 243 ? 13.476 13.840 -19.606 1.00 47.94 243 PHE A O 1
ATOM 1958 N N . LEU A 1 244 ? 12.217 15.133 -18.269 1.00 42.41 244 LEU A N 1
ATOM 1959 C CA . LEU A 1 244 ? 10.947 14.412 -18.454 1.00 42.41 244 LEU A CA 1
ATOM 1960 C C . LEU A 1 244 ? 10.213 14.720 -19.774 1.00 42.41 244 LEU A C 1
ATOM 1962 O O . LEU A 1 244 ? 9.373 13.929 -20.191 1.00 42.41 244 LEU A O 1
ATOM 1966 N N . GLY A 1 245 ? 10.494 15.858 -20.415 1.00 46.34 245 GLY A N 1
ATOM 1967 C CA . GLY A 1 245 ? 9.867 16.299 -21.668 1.00 46.34 245 GLY A CA 1
ATOM 1968 C C . GLY A 1 245 ? 10.548 15.788 -22.940 1.00 46.34 245 GLY A C 1
ATOM 1969 O O . GLY A 1 245 ? 10.132 16.149 -24.040 1.00 46.34 245 GLY A O 1
ATOM 1970 N N . ARG A 1 246 ? 11.599 14.968 -22.820 1.00 57.25 246 ARG A N 1
ATOM 1971 C CA . ARG A 1 246 ? 12.176 14.278 -23.978 1.00 57.25 246 ARG A CA 1
ATOM 1972 C C . ARG A 1 246 ? 11.164 13.251 -24.476 1.00 57.25 246 ARG A C 1
ATOM 1974 O O . ARG A 1 246 ? 10.698 12.427 -23.692 1.00 57.25 246 ARG A O 1
ATOM 1981 N N . GLN A 1 247 ? 10.833 13.290 -25.768 1.00 55.53 247 GLN A N 1
ATOM 1982 C CA . GLN A 1 247 ? 10.113 12.184 -26.395 1.00 55.53 247 GLN A CA 1
ATOM 1983 C C . GLN A 1 247 ? 10.872 10.887 -26.097 1.00 55.53 247 GLN A C 1
ATOM 1985 O O . GLN A 1 247 ? 12.082 10.802 -26.317 1.00 55.53 247 GLN A O 1
ATOM 1990 N N . VAL A 1 248 ? 10.165 9.901 -25.549 1.00 62.19 248 VAL A N 1
ATOM 1991 C CA . VAL A 1 248 ? 10.737 8.588 -25.263 1.00 62.19 248 VAL A CA 1
ATOM 1992 C C . VAL A 1 248 ? 10.830 7.854 -26.594 1.00 62.19 248 VAL A C 1
ATOM 1994 O O . VAL A 1 248 ? 9.850 7.289 -27.071 1.00 62.19 248 VAL A O 1
ATOM 1997 N N . ALA A 1 249 ? 11.993 7.941 -27.232 1.00 75.69 249 ALA A N 1
ATOM 1998 C CA . ALA A 1 249 ? 12.303 7.148 -28.407 1.00 75.69 249 ALA A CA 1
ATOM 1999 C C . ALA A 1 249 ? 12.887 5.798 -27.977 1.00 75.69 249 ALA A C 1
ATOM 2001 O O . ALA A 1 249 ? 13.789 5.737 -27.136 1.00 75.69 249 ALA A O 1
ATOM 2002 N N . MET A 1 250 ? 12.395 4.718 -28.575 1.00 85.31 250 MET A N 1
ATOM 2003 C CA . MET A 1 250 ? 13.048 3.419 -28.510 1.00 85.31 250 MET A CA 1
ATOM 2004 C C . MET A 1 250 ? 14.247 3.438 -29.457 1.00 85.31 250 MET A C 1
ATOM 2006 O O . MET A 1 250 ? 14.117 3.796 -30.626 1.00 85.31 250 MET A O 1
ATOM 2010 N N . ARG A 1 251 ? 15.424 3.071 -28.954 1.00 90.44 251 ARG A N 1
ATOM 2011 C CA . ARG A 1 251 ? 16.637 2.956 -29.767 1.00 90.44 251 ARG A CA 1
ATOM 2012 C C . ARG A 1 251 ? 16.814 1.516 -30.197 1.00 90.44 251 ARG A C 1
ATOM 2014 O O . ARG A 1 251 ? 16.983 0.655 -29.341 1.00 90.44 251 ARG A O 1
ATOM 2021 N N . LEU A 1 252 ? 16.772 1.271 -31.498 1.00 93.56 252 LEU A N 1
ATOM 2022 C CA . LEU A 1 252 ? 17.012 -0.048 -32.072 1.00 93.56 252 LEU A CA 1
ATOM 2023 C C . LEU A 1 252 ? 18.306 -0.026 -32.878 1.00 93.56 252 LEU A C 1
ATOM 2025 O O . LEU A 1 252 ? 18.636 0.967 -33.528 1.00 93.56 252 LEU A O 1
ATOM 2029 N N . ILE A 1 253 ? 19.025 -1.135 -32.828 1.00 95.25 253 ILE A N 1
ATOM 2030 C CA . ILE A 1 253 ? 20.226 -1.403 -33.605 1.00 95.25 253 ILE A CA 1
ATOM 2031 C C . ILE A 1 253 ? 19.773 -1.993 -34.937 1.00 95.25 253 ILE A C 1
ATOM 2033 O O . ILE A 1 253 ? 19.049 -2.992 -34.959 1.00 95.25 253 ILE A O 1
ATOM 2037 N N . ASN A 1 254 ? 20.183 -1.384 -36.047 1.00 96.38 254 ASN A N 1
ATOM 2038 C CA . ASN A 1 254 ? 20.004 -1.992 -37.358 1.00 96.38 254 ASN A CA 1
ATOM 2039 C C . ASN A 1 254 ? 20.865 -3.255 -37.430 1.00 96.38 254 ASN A C 1
ATOM 2041 O O . ASN A 1 254 ? 22.079 -3.190 -37.234 1.00 96.38 254 ASN A O 1
ATOM 2045 N N . THR A 1 255 ? 20.261 -4.400 -37.724 1.00 96.62 255 THR A N 1
ATOM 2046 C CA . THR A 1 255 ? 20.978 -5.675 -37.628 1.00 96.62 255 THR A CA 1
ATOM 2047 C C . THR A 1 255 ? 22.082 -5.797 -38.672 1.00 96.62 255 THR A C 1
ATOM 2049 O O . THR A 1 255 ? 23.073 -6.477 -38.421 1.00 96.62 255 THR A O 1
ATOM 2052 N N . SER A 1 256 ? 21.974 -5.092 -39.803 1.00 95.00 256 SER A N 1
ATOM 2053 C CA . SER A 1 256 ? 22.963 -5.088 -40.886 1.00 95.00 256 SER A CA 1
ATOM 2054 C C . SER A 1 256 ? 24.112 -4.106 -40.665 1.00 95.00 256 SER A C 1
ATOM 2056 O O . SER A 1 256 ? 25.265 -4.471 -40.891 1.00 95.00 256 SER A O 1
ATOM 2058 N N . THR A 1 257 ? 23.825 -2.882 -40.217 1.00 95.12 257 THR A N 1
ATOM 2059 C CA . THR A 1 257 ? 24.839 -1.817 -40.088 1.00 95.12 257 THR A CA 1
ATOM 2060 C C . THR A 1 257 ? 25.378 -1.647 -38.669 1.00 95.12 257 THR A C 1
ATOM 2062 O O . THR A 1 257 ? 26.445 -1.059 -38.487 1.00 95.12 257 THR A O 1
ATOM 2065 N N . TYR A 1 258 ? 24.679 -2.187 -37.668 1.00 94.81 258 TYR A N 1
ATOM 2066 C CA . TYR A 1 258 ? 24.895 -1.957 -36.235 1.00 94.81 258 TYR A CA 1
ATOM 2067 C C . TYR A 1 258 ? 24.672 -0.509 -35.780 1.00 94.81 258 TYR A C 1
ATOM 2069 O O . TYR A 1 258 ? 24.996 -0.157 -34.648 1.00 94.81 258 TYR A O 1
ATOM 2077 N N . GLU A 1 259 ? 24.118 0.346 -36.637 1.00 94.62 259 GLU A N 1
ATOM 2078 C CA . GLU A 1 259 ? 23.828 1.734 -36.292 1.00 94.62 259 GLU A CA 1
ATOM 2079 C C . GLU A 1 259 ? 22.572 1.830 -35.425 1.00 94.62 259 GLU A C 1
ATOM 2081 O O . GLU A 1 259 ? 21.595 1.102 -35.622 1.00 94.62 259 GLU A O 1
ATOM 2086 N N . LEU A 1 260 ? 22.592 2.762 -34.474 1.00 92.81 260 LEU A N 1
ATOM 2087 C CA . LEU A 1 260 ? 21.432 3.067 -33.650 1.00 92.81 260 LEU A CA 1
ATOM 2088 C C . LEU A 1 260 ? 20.472 3.995 -34.387 1.00 92.81 260 LEU A C 1
ATOM 2090 O O . LEU A 1 260 ? 20.864 5.044 -34.897 1.00 92.81 260 LEU A O 1
ATOM 2094 N N . ARG A 1 261 ? 19.187 3.650 -34.348 1.00 92.06 261 ARG A N 1
ATOM 2095 C CA . ARG A 1 261 ? 18.101 4.500 -34.828 1.00 92.06 261 ARG A CA 1
ATOM 2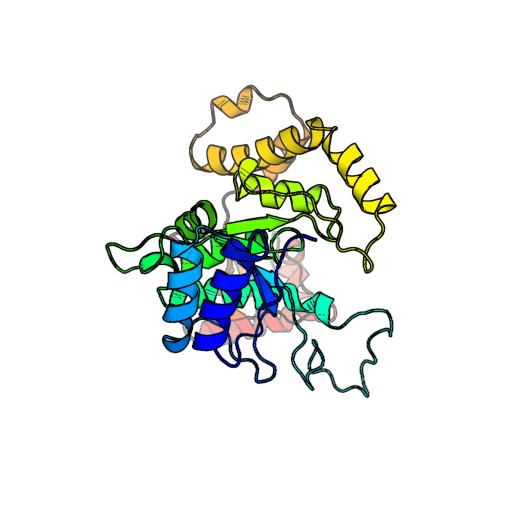096 C C . ARG A 1 261 ? 17.036 4.673 -33.757 1.00 92.06 261 ARG A C 1
ATOM 2098 O O . ARG A 1 261 ? 16.684 3.733 -33.050 1.00 92.06 261 ARG A O 1
ATOM 2105 N N . GLU A 1 262 ? 16.527 5.893 -33.655 1.00 90.50 262 GLU A N 1
ATOM 2106 C CA . GLU A 1 262 ? 15.433 6.252 -32.757 1.00 90.50 262 GLU A CA 1
ATOM 2107 C C . GLU A 1 262 ? 14.076 6.054 -33.449 1.00 90.50 262 GLU A C 1
ATOM 2109 O O . GLU A 1 262 ? 13.862 6.506 -34.576 1.00 90.50 262 GLU A O 1
ATOM 2114 N N . PHE A 1 263 ? 13.166 5.377 -32.751 1.00 86.25 263 PHE A N 1
ATOM 2115 C CA . PHE A 1 263 ? 11.784 5.132 -33.149 1.00 86.25 263 PHE A CA 1
ATOM 2116 C C . PHE A 1 263 ? 10.843 5.691 -32.090 1.00 86.25 263 PHE A C 1
ATOM 2118 O O . PHE A 1 263 ? 11.032 5.467 -30.895 1.00 86.25 263 PHE A O 1
ATOM 2125 N N . PHE A 1 264 ? 9.815 6.412 -32.523 1.00 83.38 264 PHE A N 1
ATOM 2126 C CA . PHE A 1 264 ? 8.804 6.971 -31.630 1.00 83.38 264 PHE A CA 1
ATOM 2127 C C . PHE A 1 264 ? 7.592 6.038 -31.521 1.00 83.38 264 PHE A C 1
ATOM 2129 O O . PHE A 1 264 ? 7.385 5.159 -32.358 1.00 83.38 264 PHE A O 1
ATOM 2136 N N . GLU A 1 265 ? 6.790 6.226 -30.474 1.00 71.44 265 GLU A N 1
ATOM 2137 C CA . GLU A 1 265 ? 5.587 5.431 -30.210 1.00 71.44 265 GLU A CA 1
ATOM 2138 C C . GLU A 1 265 ? 4.672 5.347 -31.451 1.00 71.44 265 GLU A C 1
ATOM 2140 O O . GLU A 1 265 ? 4.390 6.352 -32.104 1.00 71.44 265 GLU A O 1
ATOM 2145 N N . GLY A 1 266 ? 4.246 4.129 -31.805 1.00 74.38 266 GLY A N 1
ATOM 2146 C CA . GLY A 1 266 ? 3.459 3.849 -33.015 1.00 74.38 266 GLY A CA 1
ATOM 2147 C C . GLY A 1 266 ? 4.272 3.668 -34.306 1.00 74.38 266 GLY A C 1
ATOM 2148 O O . GLY A 1 266 ? 3.691 3.334 -35.334 1.00 74.38 266 GLY A O 1
ATOM 2149 N N . GLN A 1 267 ? 5.597 3.853 -34.264 1.00 83.94 267 GLN A N 1
ATOM 2150 C CA . GLN A 1 267 ? 6.510 3.664 -35.405 1.00 83.94 267 GLN A CA 1
ATOM 2151 C C . GLN A 1 267 ? 7.545 2.553 -35.174 1.00 83.94 267 GLN A C 1
ATOM 2153 O O . GLN A 1 267 ? 8.440 2.368 -35.998 1.00 83.94 267 GLN A O 1
ATOM 2158 N N . THR A 1 268 ? 7.456 1.828 -34.058 1.00 88.50 268 THR A N 1
ATOM 2159 C CA . THR A 1 268 ? 8.400 0.763 -33.711 1.00 88.50 268 THR A CA 1
ATOM 2160 C C . THR A 1 268 ? 8.195 -0.456 -34.626 1.00 88.50 268 THR A C 1
ATOM 2162 O O . THR A 1 268 ? 7.094 -1.012 -34.630 1.00 88.50 268 THR A O 1
ATOM 2165 N N . PRO A 1 269 ? 9.211 -0.884 -35.400 1.00 92.69 269 PRO A N 1
ATOM 2166 C CA . PRO A 1 269 ? 9.133 -2.089 -36.230 1.00 92.69 269 PRO A CA 1
ATOM 2167 C C . PRO A 1 269 ? 9.126 -3.358 -35.365 1.00 92.69 269 PRO A C 1
ATOM 2169 O O . PRO A 1 269 ? 9.313 -3.281 -34.156 1.00 92.69 269 PRO A O 1
ATOM 2172 N N . HIS A 1 270 ? 8.953 -4.537 -35.967 1.00 93.88 270 HIS A N 1
ATOM 2173 C CA . HIS A 1 270 ? 9.286 -5.792 -35.286 1.00 93.88 270 HIS A CA 1
ATOM 2174 C C . HIS A 1 270 ? 10.802 -5.865 -35.045 1.00 93.88 270 HIS A C 1
ATOM 2176 O O . HIS A 1 270 ? 11.586 -5.469 -35.909 1.00 93.88 270 HIS A O 1
ATOM 2182 N N . TYR A 1 271 ? 11.214 -6.345 -33.869 1.00 95.00 271 TYR A N 1
ATOM 2183 C CA . TYR A 1 271 ? 12.620 -6.399 -33.473 1.00 95.00 271 TYR A CA 1
ATOM 2184 C C . TYR A 1 271 ? 12.914 -7.582 -32.549 1.00 95.00 271 TYR A C 1
ATOM 2186 O O . TYR A 1 271 ? 12.036 -8.056 -31.826 1.00 95.00 271 TYR A O 1
ATOM 2194 N N . ALA A 1 272 ? 14.165 -8.038 -32.559 1.00 93.88 272 ALA A N 1
ATOM 2195 C CA . ALA A 1 272 ? 14.674 -9.032 -31.621 1.00 93.88 272 ALA A CA 1
ATOM 2196 C C . ALA A 1 272 ? 15.085 -8.371 -30.298 1.00 93.88 272 ALA A C 1
ATOM 2198 O O . ALA A 1 272 ? 15.554 -7.234 -30.292 1.00 93.88 272 ALA A O 1
ATOM 2199 N N . ILE A 1 273 ? 14.957 -9.083 -29.179 1.00 92.12 273 ILE A N 1
ATOM 2200 C CA . ILE A 1 273 ? 15.353 -8.594 -27.851 1.00 92.12 273 ILE A CA 1
ATOM 2201 C C . ILE A 1 273 ? 16.467 -9.477 -27.303 1.00 92.12 273 ILE A C 1
ATOM 2203 O O . ILE A 1 273 ? 16.286 -10.688 -27.182 1.00 92.12 273 ILE A O 1
ATOM 2207 N N . LEU A 1 274 ? 17.580 -8.862 -26.899 1.00 86.75 274 LEU A N 1
ATOM 2208 C CA . LEU A 1 274 ? 18.567 -9.497 -26.028 1.00 86.75 274 LEU A CA 1
ATOM 2209 C C . LEU A 1 274 ? 18.486 -8.877 -24.629 1.00 86.75 274 LEU A C 1
ATOM 2211 O O . LEU A 1 274 ? 18.774 -7.693 -24.445 1.00 86.75 274 LEU A O 1
ATOM 2215 N N . SER A 1 275 ? 18.108 -9.699 -23.647 1.00 75.38 275 SER A N 1
ATOM 2216 C CA . SER A 1 275 ? 18.097 -9.324 -22.230 1.00 75.38 275 SER A CA 1
ATOM 2217 C C . SER A 1 275 ? 19.517 -9.291 -21.657 1.00 75.38 275 SER A C 1
ATOM 2219 O O . SER A 1 275 ? 20.361 -10.116 -22.003 1.00 75.38 275 SER A O 1
ATOM 2221 N N . HIS A 1 276 ? 19.755 -8.339 -20.761 1.00 69.19 276 HIS A N 1
ATOM 2222 C CA . HIS A 1 276 ? 21.062 -7.925 -20.265 1.00 69.19 276 HIS A CA 1
ATOM 2223 C C . HIS A 1 276 ? 21.931 -9.026 -19.620 1.00 69.19 276 HIS A C 1
ATOM 2225 O O . HIS A 1 276 ? 21.476 -9.760 -18.742 1.00 69.19 276 HIS A O 1
ATOM 2231 N N . THR A 1 277 ? 23.231 -9.024 -19.946 1.00 64.12 277 THR A N 1
ATOM 2232 C CA . THR A 1 277 ? 24.313 -9.626 -19.140 1.00 64.12 277 THR A CA 1
ATOM 2233 C C . THR A 1 277 ? 25.570 -8.743 -19.215 1.00 64.12 277 THR A C 1
ATOM 2235 O O . THR A 1 277 ? 26.086 -8.547 -20.321 1.00 64.12 277 THR A O 1
ATOM 2238 N N . TRP A 1 278 ? 26.063 -8.225 -18.079 1.00 72.12 278 TRP A N 1
ATOM 2239 C CA . TRP A 1 278 ? 27.295 -7.416 -17.993 1.00 72.12 278 TRP A CA 1
ATOM 2240 C C . TRP A 1 278 ? 28.541 -8.259 -18.302 1.00 72.12 278 TRP A C 1
ATOM 2242 O O . TRP A 1 278 ? 28.690 -9.359 -17.766 1.00 72.12 278 TRP A O 1
ATOM 2252 N N . GLY A 1 279 ? 29.454 -7.727 -19.119 1.00 73.31 279 GLY A N 1
ATOM 2253 C CA . GLY A 1 279 ? 30.731 -8.367 -19.445 1.00 73.31 279 GLY A CA 1
ATOM 2254 C C . GLY A 1 279 ? 31.959 -7.470 -19.256 1.00 73.31 279 GLY A C 1
ATOM 2255 O O . GLY A 1 279 ? 31.862 -6.279 -18.963 1.00 73.31 279 GLY A O 1
ATOM 2256 N N . TYR A 1 280 ? 33.143 -8.061 -19.436 1.00 80.12 280 TYR A N 1
ATOM 2257 C CA . TYR A 1 280 ? 34.394 -7.311 -19.567 1.00 80.12 280 TYR A CA 1
ATOM 2258 C C . TYR A 1 280 ? 34.358 -6.461 -20.847 1.00 80.12 280 TYR A C 1
ATOM 2260 O O . TYR A 1 280 ? 33.942 -6.957 -21.893 1.00 80.12 280 TYR A O 1
ATOM 2268 N N . GLU A 1 281 ? 34.774 -5.194 -20.751 1.00 85.25 281 GLU A N 1
ATOM 2269 C CA . GLU A 1 281 ? 34.638 -4.186 -21.818 1.00 85.25 281 GLU A CA 1
ATOM 2270 C C . GLU A 1 281 ? 33.214 -4.092 -22.388 1.00 85.25 281 GLU A C 1
ATOM 2272 O O . GLU A 1 281 ? 32.974 -4.271 -23.582 1.00 85.25 281 GLU A O 1
ATOM 2277 N N . GLU A 1 282 ? 32.254 -3.812 -21.509 1.00 88.31 282 GLU A N 1
ATOM 2278 C CA . GLU A 1 282 ? 30.861 -3.576 -21.882 1.00 88.31 282 GLU A CA 1
ATOM 2279 C C . GLU A 1 282 ? 30.717 -2.399 -22.869 1.00 88.31 282 GLU A C 1
ATOM 2281 O O . GLU A 1 282 ? 31.445 -1.395 -22.800 1.00 88.31 282 GLU A O 1
ATOM 2286 N N . VAL A 1 283 ? 29.776 -2.540 -23.807 1.00 88.19 283 VAL A N 1
ATOM 2287 C CA . VAL A 1 283 ? 29.433 -1.495 -24.776 1.00 88.19 283 VAL A CA 1
ATOM 2288 C C . VAL A 1 283 ? 28.404 -0.582 -24.134 1.00 88.19 283 VAL A C 1
ATOM 2290 O O . VAL A 1 283 ? 27.336 -1.029 -23.752 1.00 88.19 283 VAL A O 1
ATOM 2293 N N . GLU A 1 284 ? 28.701 0.704 -24.041 1.00 89.00 284 GLU A N 1
ATOM 2294 C CA . GLU A 1 284 ? 27.760 1.715 -23.586 1.00 89.00 284 GLU A CA 1
ATOM 2295 C C . GLU A 1 284 ? 27.157 2.458 -24.785 1.00 89.00 284 GLU A C 1
ATOM 2297 O O . GLU A 1 284 ? 27.728 2.505 -25.877 1.00 89.00 284 GLU A O 1
ATOM 2302 N N . LEU A 1 285 ? 26.044 3.163 -24.564 1.00 87.56 285 LEU A N 1
ATOM 2303 C CA . LEU A 1 285 ? 25.406 3.994 -25.594 1.00 87.56 285 LEU A CA 1
ATOM 2304 C C . LEU A 1 285 ? 26.383 4.965 -26.286 1.00 87.56 285 LEU A C 1
ATOM 2306 O O . LEU A 1 285 ? 26.281 5.199 -27.489 1.00 87.56 285 LEU A O 1
ATOM 2310 N N . ARG A 1 286 ? 27.331 5.537 -25.535 1.00 89.38 286 ARG A N 1
ATOM 2311 C CA . ARG A 1 286 ? 28.335 6.469 -26.077 1.00 89.38 286 ARG A CA 1
ATOM 2312 C C . ARG A 1 286 ? 29.311 5.818 -27.055 1.00 89.38 286 ARG A C 1
ATOM 2314 O O . ARG A 1 286 ? 29.851 6.527 -27.889 1.00 89.38 286 ARG A O 1
ATOM 2321 N N . ASP A 1 287 ? 29.524 4.508 -26.971 1.00 90.94 287 ASP A N 1
ATOM 2322 C CA . ASP A 1 287 ? 30.427 3.784 -27.874 1.00 90.94 287 ASP A CA 1
ATOM 2323 C C . ASP A 1 287 ? 29.756 3.453 -29.213 1.00 90.94 287 ASP A C 1
ATOM 2325 O O . ASP A 1 287 ? 30.432 3.172 -30.202 1.00 90.94 287 ASP A O 1
ATOM 2329 N N . MET A 1 288 ? 28.421 3.475 -29.236 1.00 90.81 288 MET A N 1
ATOM 2330 C CA . MET A 1 288 ? 27.593 3.251 -30.421 1.00 90.81 288 MET A CA 1
ATOM 2331 C C . MET A 1 288 ? 27.300 4.550 -31.192 1.00 90.81 288 MET A C 1
ATOM 2333 O O . MET A 1 288 ? 26.753 4.496 -32.294 1.00 90.81 288 MET A O 1
ATOM 2337 N N . LEU A 1 289 ? 27.631 5.718 -30.621 1.00 89.06 289 LEU A N 1
ATOM 2338 C CA . LEU A 1 289 ? 27.352 7.038 -31.189 1.00 89.06 289 LEU A CA 1
ATOM 2339 C C . LEU A 1 289 ? 28.645 7.818 -31.486 1.00 89.06 289 LEU A C 1
ATOM 2341 O O . LEU A 1 289 ? 29.565 7.811 -30.674 1.00 89.06 289 LEU A O 1
ATOM 2345 N N . PRO A 1 290 ? 28.715 8.559 -32.609 1.00 85.44 290 PRO A N 1
ATOM 2346 C CA . PRO A 1 290 ? 27.731 8.624 -33.697 1.00 85.44 290 PRO A CA 1
ATOM 2347 C C . PRO A 1 290 ? 27.761 7.390 -34.620 1.00 85.44 290 PRO A C 1
ATOM 2349 O O . PRO A 1 290 ? 26.923 7.282 -35.507 1.00 85.44 290 PRO A O 1
ATOM 2352 N N . SER A 1 291 ? 28.723 6.484 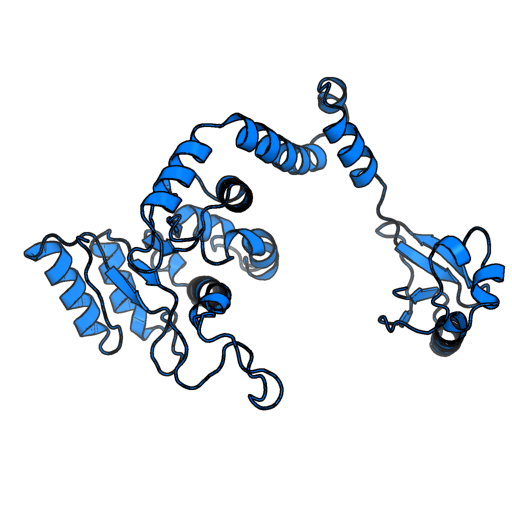-34.425 1.00 90.38 291 SER A N 1
ATOM 2353 C CA . SER A 1 291 ? 28.932 5.277 -35.230 1.00 90.38 291 SER A CA 1
ATOM 2354 C C . SER A 1 291 ? 29.364 4.104 -34.345 1.00 90.38 291 SER A C 1
ATOM 2356 O O . SER A 1 291 ? 30.038 4.349 -33.342 1.00 90.38 291 SER A O 1
ATOM 2358 N N . PRO A 1 292 ? 29.112 2.845 -34.743 1.00 91.69 292 PRO A N 1
ATOM 2359 C CA . PRO A 1 292 ? 29.416 1.666 -33.930 1.00 91.69 292 PRO A CA 1
ATOM 2360 C C . PRO A 1 292 ? 30.905 1.273 -33.886 1.00 91.69 292 PRO A C 1
ATOM 2362 O O . PRO A 1 292 ? 31.233 0.232 -33.330 1.00 91.69 292 PRO A O 1
ATOM 2365 N N . GLU A 1 293 ? 31.824 2.044 -34.474 1.00 93.81 293 GLU A N 1
ATOM 2366 C CA . GLU A 1 293 ? 33.238 1.649 -34.603 1.00 93.81 293 GLU A CA 1
ATOM 2367 C C . GLU A 1 293 ? 33.961 1.494 -33.259 1.00 93.81 293 GLU A C 1
ATOM 2369 O O . GLU A 1 293 ? 34.721 0.545 -33.070 1.00 93.81 293 GLU A O 1
ATOM 2374 N N . VAL A 1 294 ? 33.684 2.374 -32.292 1.00 91.81 294 VAL A N 1
ATOM 2375 C CA . VAL A 1 294 ? 34.254 2.247 -30.942 1.00 91.81 294 VAL A CA 1
ATOM 2376 C C . VAL A 1 294 ? 33.680 1.013 -30.255 1.00 91.81 294 VAL A C 1
ATOM 2378 O O . VAL A 1 294 ? 34.436 0.201 -29.723 1.00 91.81 294 VAL A O 1
ATOM 2381 N N . ALA A 1 295 ? 32.361 0.819 -30.333 1.00 90.62 295 ALA A N 1
ATOM 2382 C CA . ALA A 1 295 ? 31.710 -0.369 -29.801 1.00 90.62 295 ALA A CA 1
ATOM 2383 C C . ALA A 1 295 ? 32.299 -1.656 -30.393 1.00 90.62 295 ALA A C 1
ATOM 2385 O O . ALA A 1 295 ? 32.675 -2.534 -29.629 1.00 90.62 295 ALA A O 1
ATOM 2386 N N . LYS A 1 296 ? 32.489 -1.738 -31.718 1.00 92.56 296 LYS A N 1
ATOM 2387 C CA . LYS A 1 296 ? 33.068 -2.904 -32.414 1.00 92.56 296 LYS A CA 1
ATOM 2388 C C . LYS A 1 296 ? 34.443 -3.327 -31.892 1.00 92.56 296 LYS A C 1
ATOM 2390 O O . LYS A 1 296 ? 34.794 -4.495 -32.035 1.00 92.56 296 LYS A O 1
ATOM 2395 N N . SER A 1 297 ? 35.212 -2.409 -31.304 1.00 93.12 297 SER A N 1
ATOM 2396 C CA . SER A 1 297 ? 36.529 -2.718 -30.733 1.00 93.12 297 SER A CA 1
ATOM 2397 C C . SER A 1 297 ? 36.478 -3.339 -29.332 1.00 93.12 297 SER A C 1
ATOM 2399 O O . SER A 1 297 ? 37.470 -3.911 -28.890 1.00 93.12 297 SER A O 1
ATOM 2401 N N . LYS A 1 298 ? 35.335 -3.250 -28.642 1.00 92.19 298 LYS A N 1
ATOM 2402 C CA . LYS A 1 298 ? 35.157 -3.753 -27.279 1.00 92.19 298 LYS A CA 1
ATOM 2403 C C . LYS A 1 298 ? 34.756 -5.224 -27.264 1.00 92.19 298 LYS A C 1
ATOM 2405 O O . LYS A 1 298 ? 33.909 -5.652 -28.052 1.00 92.19 298 LYS A O 1
ATOM 2410 N N . ALA A 1 299 ? 35.261 -5.986 -26.292 1.00 89.38 299 ALA A N 1
ATOM 2411 C CA . ALA A 1 299 ? 34.893 -7.396 -26.133 1.00 89.38 299 ALA A CA 1
ATOM 2412 C C . ALA A 1 299 ? 33.369 -7.612 -25.981 1.00 89.38 299 ALA A C 1
ATOM 2414 O O . ALA A 1 299 ? 32.812 -8.555 -26.562 1.00 89.38 299 ALA A O 1
ATOM 2415 N N . GLY A 1 300 ? 32.676 -6.698 -25.287 1.00 88.25 300 GLY A N 1
ATOM 2416 C CA . GLY A 1 300 ? 31.225 -6.722 -25.091 1.00 88.25 300 GLY A CA 1
ATOM 2417 C C . GLY A 1 300 ? 30.399 -6.645 -26.380 1.00 88.25 300 GLY A C 1
ATOM 2418 O O . GLY A 1 300 ? 29.251 -7.084 -26.389 1.00 88.25 300 GLY A O 1
ATOM 2419 N N . PHE A 1 301 ? 30.965 -6.186 -27.503 1.00 92.12 301 PHE A N 1
ATOM 2420 C CA . PHE A 1 301 ? 30.245 -6.093 -28.780 1.00 92.12 301 PHE A CA 1
ATOM 2421 C C . PHE A 1 301 ? 29.890 -7.450 -29.384 1.00 92.12 301 PHE A C 1
ATOM 2423 O O . PHE A 1 301 ? 28.957 -7.557 -30.181 1.00 92.12 301 PHE A O 1
ATOM 2430 N N . THR A 1 302 ? 30.581 -8.513 -28.970 1.00 91.62 302 THR A N 1
ATOM 2431 C CA . THR A 1 302 ? 30.312 -9.877 -29.440 1.00 91.62 302 THR A CA 1
ATOM 2432 C C . THR A 1 302 ? 28.842 -10.259 -29.269 1.00 91.62 302 THR A C 1
ATOM 2434 O O . THR A 1 302 ? 28.257 -10.842 -30.180 1.00 91.62 302 THR A O 1
ATOM 2437 N N . LYS A 1 303 ? 28.207 -9.878 -28.152 1.00 89.94 303 LYS A N 1
ATOM 2438 C CA . LYS A 1 303 ? 26.790 -10.187 -27.906 1.00 89.94 303 LYS A CA 1
ATOM 2439 C C . LYS A 1 303 ? 25.849 -9.393 -28.815 1.00 89.94 303 LYS A C 1
ATOM 2441 O O . LYS A 1 303 ? 24.866 -9.947 -29.298 1.00 89.94 303 LYS A O 1
ATOM 2446 N N . ILE A 1 304 ? 26.181 -8.133 -29.110 1.00 92.56 304 ILE A N 1
ATOM 2447 C CA . ILE A 1 304 ? 25.428 -7.293 -30.052 1.00 92.56 304 ILE A CA 1
ATOM 2448 C C . ILE A 1 304 ? 25.510 -7.906 -31.452 1.00 92.56 304 ILE A C 1
ATOM 2450 O O . ILE A 1 304 ? 24.483 -8.083 -32.107 1.00 92.56 304 ILE A O 1
ATOM 2454 N N . ARG A 1 305 ? 26.717 -8.303 -31.878 1.00 94.44 305 ARG A N 1
ATOM 2455 C CA . ARG A 1 305 ? 26.949 -8.968 -33.164 1.00 94.44 305 ARG A CA 1
ATOM 2456 C C . ARG A 1 305 ? 26.128 -10.252 -33.292 1.00 94.44 305 ARG A C 1
ATOM 2458 O O . ARG A 1 305 ? 25.377 -10.383 -34.252 1.00 94.44 305 ARG A O 1
ATOM 2465 N N . LEU A 1 306 ? 26.227 -11.156 -32.315 1.00 93.75 306 LEU A N 1
ATOM 2466 C CA . LEU A 1 306 ? 25.493 -12.428 -32.317 1.00 93.75 306 LEU A CA 1
ATOM 2467 C C . LEU A 1 306 ? 23.972 -12.221 -32.277 1.00 93.75 306 LEU A C 1
ATOM 2469 O O . LEU A 1 306 ? 23.245 -12.911 -32.983 1.00 93.75 306 LEU A O 1
ATOM 2473 N N . THR A 1 307 ? 23.489 -11.234 -31.518 1.00 94.19 307 THR A N 1
ATOM 2474 C CA . THR A 1 307 ? 22.059 -10.882 -31.492 1.00 94.19 307 THR A CA 1
ATOM 2475 C C . THR A 1 307 ? 21.582 -10.419 -32.859 1.00 94.19 307 THR A C 1
ATOM 2477 O O . THR A 1 307 ? 20.535 -10.854 -33.319 1.00 94.19 307 THR A O 1
ATOM 2480 N N . CYS A 1 308 ? 22.348 -9.563 -33.537 1.00 96.00 308 CYS A N 1
ATOM 2481 C CA . CYS A 1 308 ? 21.997 -9.092 -34.874 1.00 96.00 308 CYS A CA 1
ATOM 2482 C C . CYS A 1 308 ? 22.097 -10.204 -35.929 1.00 96.00 308 CYS A C 1
ATOM 2484 O O . CYS A 1 308 ? 21.319 -10.221 -36.877 1.00 96.00 308 CYS A O 1
ATOM 2486 N N . GLU A 1 309 ? 23.045 -11.136 -35.791 1.00 96.50 309 GLU A N 1
ATOM 2487 C CA . GLU A 1 309 ? 23.126 -12.341 -36.628 1.00 96.50 309 GLU A CA 1
ATOM 2488 C C . GLU A 1 309 ? 21.888 -13.221 -36.464 1.00 96.50 309 GLU A C 1
ATOM 2490 O O . GLU A 1 309 ? 21.270 -13.564 -37.470 1.00 96.50 309 GLU A O 1
ATOM 2495 N N . GLN A 1 310 ? 21.483 -13.502 -35.225 1.00 96.38 310 GLN A N 1
ATOM 2496 C CA . GLN A 1 310 ? 20.271 -14.268 -34.949 1.00 96.38 310 GLN A CA 1
ATOM 2497 C C . GLN A 1 310 ? 19.012 -13.530 -35.422 1.00 96.38 310 GLN A C 1
ATOM 2499 O O . GLN A 1 310 ? 18.174 -14.116 -36.091 1.00 96.38 310 GLN A O 1
ATOM 2504 N N . ALA A 1 311 ? 18.909 -12.224 -35.166 1.00 96.56 311 ALA A N 1
ATOM 2505 C CA . ALA A 1 311 ? 17.785 -11.411 -35.619 1.00 96.56 311 ALA A CA 1
ATOM 2506 C C . ALA A 1 311 ? 17.635 -11.441 -37.149 1.00 96.56 311 ALA A C 1
ATOM 2508 O O . ALA A 1 311 ? 16.529 -11.615 -37.642 1.00 96.56 311 ALA A O 1
ATOM 2509 N N . ARG A 1 312 ? 18.740 -11.358 -37.906 1.00 97.06 312 ARG A N 1
ATOM 2510 C CA . ARG A 1 312 ? 18.706 -11.518 -39.372 1.00 97.06 312 ARG A CA 1
ATOM 2511 C C . ARG A 1 312 ? 18.260 -12.910 -39.801 1.00 97.06 312 ARG A C 1
ATOM 2513 O O . ARG A 1 312 ? 17.534 -13.020 -40.782 1.00 97.06 312 ARG A O 1
ATOM 2520 N N . HIS A 1 313 ? 18.708 -13.952 -39.101 1.00 95.88 313 HIS A N 1
ATOM 2521 C CA . HIS A 1 313 ? 18.257 -15.320 -39.357 1.00 95.88 313 HIS A CA 1
ATOM 2522 C C . HIS A 1 313 ? 16.742 -15.459 -39.139 1.00 95.88 313 HIS A C 1
ATOM 2524 O O . HIS A 1 313 ? 16.076 -16.161 -39.893 1.00 95.88 313 HIS A O 1
ATOM 2530 N N . ASP A 1 314 ? 16.202 -14.737 -38.161 1.00 95.31 314 ASP A N 1
ATOM 2531 C CA . ASP A 1 314 ? 14.776 -14.718 -37.830 1.00 95.31 314 ASP A CA 1
ATOM 2532 C C . ASP A 1 314 ? 13.986 -13.652 -38.621 1.00 95.31 314 ASP A C 1
ATOM 2534 O O . ASP A 1 314 ? 12.860 -13.320 -38.256 1.00 95.31 314 ASP A O 1
ATOM 2538 N N . GLU A 1 315 ? 14.568 -13.114 -39.701 1.00 96.50 315 GLU A N 1
ATOM 2539 C CA . GLU A 1 315 ? 13.963 -12.116 -40.601 1.00 96.50 315 GLU A CA 1
ATOM 2540 C C . GLU A 1 315 ? 13.577 -10.787 -39.914 1.00 96.50 315 GLU A C 1
ATOM 2542 O O . GLU A 1 315 ? 12.613 -10.115 -40.283 1.00 96.50 315 GLU A O 1
ATOM 2547 N N . LEU A 1 316 ? 14.359 -10.374 -38.912 1.00 96.50 316 LEU A N 1
ATOM 2548 C CA . LEU A 1 316 ? 14.202 -9.118 -38.179 1.00 96.50 316 LEU A CA 1
ATOM 2549 C C . LEU A 1 316 ? 15.335 -8.135 -38.516 1.00 96.50 316 LEU A C 1
ATOM 2551 O O . LEU A 1 316 ? 16.515 -8.365 -38.238 1.00 96.50 316 LEU A O 1
ATOM 2555 N N . ASP A 1 317 ? 14.962 -6.974 -39.054 1.00 97.31 317 ASP A N 1
ATOM 2556 C CA . ASP A 1 317 ? 15.900 -5.896 -39.417 1.00 97.31 317 ASP A CA 1
ATOM 2557 C C . ASP A 1 317 ? 16.441 -5.113 -38.211 1.00 97.31 317 ASP A C 1
ATOM 2559 O O . ASP A 1 317 ? 17.386 -4.324 -38.330 1.00 97.31 317 ASP A O 1
ATOM 2563 N N . TRP A 1 318 ? 15.830 -5.304 -37.041 1.00 97.19 318 TRP A N 1
ATOM 2564 C CA . TRP A 1 318 ? 16.080 -4.500 -35.853 1.00 97.19 318 TRP A CA 1
ATOM 2565 C C . TRP A 1 318 ? 16.303 -5.376 -34.627 1.00 97.19 318 TRP A C 1
ATOM 2567 O O . TRP A 1 318 ? 15.634 -6.390 -34.433 1.00 97.19 318 TRP A O 1
ATOM 2577 N N . ALA A 1 319 ? 17.221 -4.947 -33.769 1.00 95.25 319 ALA A N 1
ATOM 2578 C CA . ALA A 1 319 ? 17.446 -5.546 -32.465 1.00 95.25 319 ALA A CA 1
ATOM 2579 C C . ALA A 1 319 ? 17.454 -4.469 -31.380 1.00 95.25 319 ALA A C 1
ATOM 2581 O O . ALA A 1 319 ? 17.990 -3.377 -31.562 1.00 95.25 319 ALA A O 1
ATOM 2582 N N . TRP A 1 320 ? 16.880 -4.788 -30.231 1.00 93.25 320 TRP A N 1
ATOM 2583 C CA . TRP A 1 320 ? 17.051 -4.035 -29.002 1.00 93.25 320 TRP A CA 1
ATOM 2584 C C . TRP A 1 320 ? 17.952 -4.841 -28.075 1.00 93.25 320 TRP A C 1
ATOM 2586 O O . TRP A 1 320 ? 17.708 -6.025 -27.829 1.00 93.25 320 TRP A O 1
ATOM 2596 N N . VAL A 1 321 ? 18.999 -4.199 -27.573 1.00 87.38 321 VAL A N 1
ATOM 2597 C CA . VAL A 1 321 ? 19.920 -4.806 -26.617 1.00 87.38 321 VAL A CA 1
ATOM 2598 C C . VAL A 1 321 ? 19.929 -3.930 -25.381 1.00 87.38 321 VAL A C 1
ATOM 2600 O O . VAL A 1 321 ? 20.178 -2.729 -25.475 1.00 87.38 321 VAL A O 1
ATOM 2603 N N . ASP A 1 322 ? 19.646 -4.544 -24.238 1.00 75.75 322 ASP A N 1
ATOM 2604 C CA . ASP A 1 322 ? 19.807 -3.909 -22.938 1.00 75.75 322 ASP A CA 1
ATOM 2605 C C . ASP A 1 322 ? 21.312 -3.836 -22.635 1.00 75.75 322 ASP A C 1
ATOM 2607 O O . ASP A 1 322 ? 21.915 -4.827 -22.214 1.00 75.75 322 ASP A O 1
ATOM 2611 N N . THR A 1 323 ? 21.949 -2.708 -22.955 1.00 58.66 323 THR A N 1
ATOM 2612 C CA . THR A 1 323 ? 23.360 -2.400 -22.651 1.00 58.66 323 THR A CA 1
ATOM 2613 C C . THR A 1 323 ? 23.468 -1.154 -21.795 1.00 58.66 323 THR A C 1
ATOM 2615 O O . THR A 1 323 ? 22.857 -0.134 -22.202 1.00 58.66 323 THR A O 1
#

Sequence (323 aa):
MRQVTCQLLAITYAASELERATTELGRVGALTDNHLDNGTFYDGSAYRVFWAKTQELDVPVYIHPTAPEGQTVFGIDQETYTPPRTWPPWRGLSCDVGLHFLRLYGAGVFEEFPHLKVVFGHMGEMVPFMLEQADGMLSPRRIGRATLLEVYKRNIWITTSRFFSRNKMATVLCNIRVDKITYSVDHPYSSNVQGREFKEQLKDTSYYVLLIDAVSLKRQVKAANSRILAQLKLPEVHRAISFLGRQVAMRLINTSTYELREFFEGQTPHYAILSHTWGYEEVELRDMLPSPEVAKSKAGFTKIRLTCEQARHDELDWAWVDT

Radius of gyration: 26.01 Å; chains: 1; bounding box: 60×53×68 Å

pLDDT: mean 79.42, std 17.58, range [32.31, 97.94]

Secondary structure (DSSP, 8-state):
---EE--TTSHHHHHHHHHHHHHTS----EEEESS-TT---TTSGGGHHHHHHHHHTT--EEEE--PPTT--TT---TTT----TTS-GGGGTHHHHHHHHHHHHHTTHHHH-TT--EEE-TTTTTHHHHHHHHHHHHS-SSTT---HHHHHHHHEEEE-TT---HHHHHHHHHHS-GGGEE----TTTS-HHHHHHHHHHTT--HHHHHHHHHHHHHHHHTTS-STTGGG---HHHHHHHHHHTS--PEEEEETTT--EEEE-TT-----EEE-----TTPPPGGGSSS-THHHHHSTTHHHHHHHHHHHHHTT-SEEEE--

Foldseek 3Di:
DLEEEADCPPQLVSLVVQVCSCPVVVRQYYEYEQAPLVRHGLLDPSNLSNQVSCLVSLGEYEYEYDAHPPDQLVNDDVVVDDDPPPPPSRPSRLVSSLVSLLSNVLSCVCVVRVSAAYEYEQLRSCCLVCVVVSQVVPADPDPDDDTSLRSCQRHYAYENACNLDPVSVLSSVLRYPPVRYYYDHNPPVGDPVSSVVSVVVVVPCVVSCVSSVLVVCVVVCVVDDDDVVVPDPDPVSVVVCVVVVPQDWQWWQFLVQRATDTHHPPGDDDEAEDEDDDDFQADDPVCPPPHVPSVVVGPNCVVVNVRSVVCVVVVHRIYDYDD